Protein AF-A0A3R7AAC0-F1 (afdb_monomer_lite)

Organism: NCBI:txid157072

Foldseek 3Di:
DDPVVVLVVLVVVCVVVPQDDPDDDSVRSVVSVVVVVVVVVVVVVVVVVPVPDDDDDDDDDDDDDDDDDDDDDDDDDDDDDDDDDDDDDDDDDDDDDDDDDDDDDDDDDDDDDDDPDPPPPPDDDDDDDPDDPPPPPPPDPPQDPVNCQQPDPFWKFKAFLVQQTDDTHPVVCVVQVAPPPDSRDGPLLQADPVCSVVVVVQSVCQQVVVDQKDKDWGWTQRHPVRDIFIWIKMKGFDADPVRHGGIIMITIDGDD

Sequence (256 aa):
MRIGSQFDHLKAKLEAVGFISNKKDKHSILQATIEYIAALECEAATTRTASSAQSSSPTLELNETCEPAPHGKENSPHSQYGHVLRADPALDPMHVLQQAQPPTPQYQPAPPAHSSSIECLWSLAAPMAPSLPVPELVADSTASFRHVFLHTSVPSLIARLDGTLVHANYLFHEYFPTMVDDYNHTLYALCIASDVPKMQSLVTKVLTCDVHSAQTKMTWQAGRAGQVKLVFVSVALVRDHAGQPANIQCTVLPMA

Structure (mmCIF, N/CA/C/O backbone):
data_AF-A0A3R7AAC0-F1
#
_entry.id   AF-A0A3R7AAC0-F1
#
loop_
_atom_site.group_PDB
_atom_site.id
_atom_site.type_symbol
_atom_site.label_atom_id
_atom_site.label_alt_id
_atom_site.label_comp_id
_atom_site.label_asym_id
_atom_site.label_entity_id
_atom_site.label_seq_id
_atom_site.pdbx_PDB_ins_code
_atom_site.Cartn_x
_atom_site.Cartn_y
_atom_site.Cartn_z
_atom_site.occupancy
_atom_site.B_iso_or_equiv
_atom_site.auth_seq_id
_atom_site.auth_comp_id
_atom_site.auth_asym_id
_atom_site.auth_atom_id
_atom_site.pdbx_PDB_model_num
ATOM 1 N N . MET A 1 1 ? 35.140 6.131 -26.272 1.00 57.06 1 MET A N 1
ATOM 2 C CA . MET A 1 1 ? 34.620 4.871 -26.856 1.00 57.06 1 MET A CA 1
ATOM 3 C C . MET A 1 1 ? 34.162 5.136 -28.279 1.00 57.06 1 MET A C 1
ATOM 5 O O . MET A 1 1 ? 33.575 6.183 -28.511 1.00 57.06 1 MET A O 1
ATOM 9 N N . ARG A 1 2 ? 34.449 4.240 -29.232 1.00 83.25 2 ARG A N 1
ATOM 10 C CA . ARG A 1 2 ? 33.975 4.372 -30.621 1.00 83.25 2 ARG A CA 1
ATOM 11 C C . ARG A 1 2 ? 32.683 3.569 -30.786 1.00 83.25 2 ARG A C 1
ATOM 13 O O . ARG A 1 2 ? 32.564 2.493 -30.216 1.00 83.25 2 ARG A O 1
ATOM 20 N N . ILE A 1 3 ? 31.744 4.054 -31.595 1.00 83.56 3 ILE A N 1
ATOM 21 C CA . ILE A 1 3 ? 30.452 3.384 -31.829 1.00 83.56 3 ILE A CA 1
ATOM 22 C C . ILE A 1 3 ? 30.613 1.919 -32.278 1.00 83.56 3 ILE A C 1
ATOM 24 O O . ILE A 1 3 ? 29.856 1.055 -31.858 1.00 83.56 3 ILE A O 1
ATOM 28 N N . GLY A 1 4 ? 31.660 1.608 -33.053 1.00 84.62 4 GLY A N 1
ATOM 29 C CA . GLY A 1 4 ? 31.969 0.237 -33.477 1.00 84.62 4 GLY A CA 1
ATOM 30 C C . GLY A 1 4 ? 32.174 -0.735 -32.311 1.00 84.62 4 GLY A C 1
ATOM 31 O O . GLY A 1 4 ? 31.565 -1.796 -32.305 1.00 84.62 4 GLY A O 1
ATOM 32 N N . SER A 1 5 ? 32.914 -0.335 -31.271 1.00 87.31 5 SER A N 1
ATOM 33 C CA . SER A 1 5 ? 33.183 -1.215 -30.124 1.00 87.31 5 SER A CA 1
ATOM 34 C C . SER A 1 5 ? 31.945 -1.478 -29.259 1.00 87.31 5 SER A C 1
ATOM 36 O O . SER A 1 5 ? 31.923 -2.445 -28.504 1.00 87.31 5 SER A O 1
ATOM 38 N N . GLN A 1 6 ? 30.918 -0.620 -29.337 1.00 89.50 6 GLN A N 1
ATOM 39 C CA . GLN A 1 6 ? 29.636 -0.850 -28.660 1.00 89.50 6 GLN A CA 1
ATOM 40 C C . GLN A 1 6 ? 28.809 -1.925 -29.377 1.00 89.50 6 GLN A C 1
ATOM 42 O O . GLN A 1 6 ? 28.179 -2.743 -28.712 1.00 89.50 6 GLN A O 1
ATOM 47 N N . PHE A 1 7 ? 28.869 -1.978 -30.712 1.00 90.75 7 PHE A N 1
ATOM 48 C CA . PHE A 1 7 ? 28.254 -3.057 -31.488 1.00 90.75 7 PHE A CA 1
ATOM 49 C C . PHE A 1 7 ? 28.900 -4.410 -31.201 1.00 90.75 7 PHE A C 1
ATOM 51 O O . PHE A 1 7 ? 28.179 -5.390 -31.043 1.00 90.75 7 PHE A O 1
ATOM 58 N N . ASP A 1 8 ? 30.227 -4.456 -31.064 1.00 89.12 8 ASP A N 1
ATOM 59 C CA . ASP A 1 8 ? 30.932 -5.693 -30.713 1.00 89.12 8 ASP A CA 1
ATOM 60 C C . ASP A 1 8 ? 30.522 -6.201 -29.319 1.00 89.12 8 ASP A C 1
ATOM 62 O O . ASP A 1 8 ? 30.293 -7.394 -29.134 1.00 89.12 8 ASP A O 1
ATOM 66 N N . HIS A 1 9 ? 30.336 -5.293 -28.350 1.00 89.88 9 HIS A N 1
ATOM 67 C CA . HIS A 1 9 ? 29.830 -5.645 -27.017 1.00 89.88 9 HIS A CA 1
ATOM 68 C C . HIS A 1 9 ? 28.382 -6.146 -27.044 1.00 89.88 9 HIS A C 1
ATOM 70 O O . HIS A 1 9 ? 28.071 -7.147 -26.400 1.00 89.88 9 HIS A O 1
ATOM 76 N N . LEU A 1 10 ? 27.491 -5.461 -27.769 1.00 91.06 10 LEU A N 1
ATOM 77 C CA . LEU A 1 10 ? 26.095 -5.883 -27.926 1.00 91.06 10 LEU A CA 1
ATOM 78 C C . LEU A 1 10 ? 26.008 -7.258 -28.591 1.00 91.06 10 LEU A C 1
ATOM 80 O O . LEU A 1 10 ? 25.295 -8.136 -28.109 1.00 91.06 10 LEU A O 1
ATOM 84 N N . LYS A 1 11 ? 26.798 -7.465 -29.646 1.00 92.31 11 LYS A N 1
ATOM 85 C CA . LYS A 1 11 ? 26.907 -8.738 -30.352 1.00 92.31 11 LYS A CA 1
ATOM 86 C C . LYS A 1 11 ? 27.354 -9.864 -29.416 1.00 92.31 11 LYS A C 1
ATOM 88 O O . LYS A 1 11 ? 26.664 -10.873 -29.326 1.00 92.31 11 LYS A O 1
ATOM 93 N N . ALA A 1 12 ? 28.443 -9.667 -28.669 1.00 92.06 12 ALA A N 1
ATOM 94 C CA . ALA A 1 12 ? 28.958 -10.671 -27.736 1.00 92.06 12 ALA A CA 1
ATOM 95 C C . ALA A 1 12 ? 27.932 -11.054 -26.655 1.00 92.06 12 ALA A C 1
ATOM 97 O O . ALA A 1 12 ? 27.800 -12.228 -26.312 1.00 92.06 12 ALA A O 1
ATOM 98 N N . LYS A 1 13 ? 27.164 -10.080 -26.144 1.00 92.69 13 LYS A N 1
ATOM 99 C CA . LYS A 1 13 ? 26.097 -10.344 -25.167 1.00 92.69 13 LYS A CA 1
ATOM 100 C C . LYS A 1 13 ? 24.959 -11.175 -25.756 1.00 92.69 13 LYS A C 1
ATOM 102 O O . LYS A 1 13 ? 24.513 -12.108 -25.100 1.00 92.69 13 LYS A O 1
ATOM 107 N N . LEU A 1 14 ? 24.514 -10.861 -26.972 1.00 91.38 14 LEU A N 1
ATOM 108 C CA . LEU A 1 14 ? 23.445 -11.603 -27.648 1.00 91.38 14 LEU A CA 1
ATOM 109 C C . LEU A 1 14 ? 23.882 -13.015 -28.075 1.00 91.38 14 LEU A C 1
ATOM 111 O O . LEU A 1 14 ? 23.064 -13.931 -28.093 1.00 91.38 14 LEU A O 1
ATOM 115 N N . GLU A 1 15 ? 25.161 -13.215 -28.392 1.00 91.75 15 GLU A N 1
ATOM 116 C CA . GLU A 1 15 ? 25.726 -14.542 -28.671 1.00 91.75 15 GLU A CA 1
ATOM 117 C C . GLU A 1 15 ? 25.815 -15.412 -27.421 1.00 91.75 15 GLU A C 1
ATOM 119 O O . GLU A 1 15 ? 25.487 -16.595 -27.480 1.00 91.75 15 GLU A O 1
ATOM 124 N N . ALA A 1 16 ? 26.214 -14.832 -26.284 1.00 90.31 16 ALA A N 1
ATOM 125 C CA . ALA A 1 16 ? 26.329 -15.557 -25.019 1.00 90.31 16 ALA A CA 1
ATOM 126 C C . ALA A 1 16 ? 24.995 -16.169 -24.561 1.00 90.31 16 ALA A C 1
ATOM 128 O O . ALA A 1 16 ? 24.984 -17.216 -23.920 1.00 90.31 16 ALA A O 1
ATOM 129 N N . VAL A 1 17 ? 23.876 -15.535 -24.921 1.00 88.62 17 VAL A N 1
ATOM 130 C CA . VAL A 1 17 ? 22.514 -16.011 -24.632 1.00 88.62 17 VAL A CA 1
ATOM 131 C C . VAL A 1 17 ? 21.895 -16.801 -25.793 1.00 88.62 17 VAL A C 1
ATOM 133 O O . VAL A 1 17 ? 20.725 -17.162 -25.743 1.00 88.62 17 VAL A O 1
ATOM 136 N N . GLY A 1 18 ? 22.662 -17.065 -26.858 1.00 85.62 18 GLY A N 1
ATOM 137 C CA . GLY A 1 18 ? 22.222 -17.841 -28.020 1.00 85.62 18 GLY A CA 1
ATOM 138 C C . GLY A 1 18 ? 21.198 -17.141 -28.920 1.00 85.62 18 GLY A C 1
ATOM 139 O O . GLY A 1 18 ? 20.623 -17.781 -29.797 1.00 85.62 18 GLY A O 1
ATOM 140 N N . PHE A 1 19 ? 20.967 -15.839 -28.736 1.00 84.06 19 PHE A N 1
ATOM 141 C CA . PHE A 1 19 ? 19.932 -15.091 -29.456 1.00 84.06 19 PHE A CA 1
ATOM 142 C C . PHE A 1 19 ? 20.356 -14.720 -30.885 1.00 84.06 19 PHE A C 1
ATOM 144 O O . PHE A 1 19 ? 19.527 -14.557 -31.783 1.00 84.06 19 PHE A O 1
ATOM 151 N N . ILE A 1 20 ? 21.665 -14.596 -31.130 1.00 85.69 20 ILE A N 1
ATOM 152 C CA . ILE A 1 20 ? 22.229 -14.371 -32.466 1.00 85.69 20 ILE A CA 1
ATOM 153 C C . ILE A 1 20 ? 23.477 -15.222 -32.711 1.00 85.69 20 ILE A C 1
ATOM 155 O O . ILE A 1 20 ? 24.100 -15.719 -31.780 1.00 85.69 20 ILE A O 1
ATOM 159 N N . SER A 1 21 ? 23.871 -15.349 -33.981 1.00 76.69 21 SER A N 1
ATOM 160 C CA . SER A 1 21 ? 25.108 -16.013 -34.401 1.00 76.69 21 SER A CA 1
ATOM 161 C C . SER A 1 21 ? 26.200 -15.011 -34.799 1.00 76.69 21 SER A C 1
ATOM 163 O O . SER A 1 21 ? 25.924 -13.844 -35.091 1.00 76.69 21 SER A O 1
ATOM 165 N N . ASN A 1 22 ? 27.441 -15.505 -34.908 1.00 71.75 22 ASN A N 1
ATOM 166 C CA . ASN A 1 22 ? 28.675 -14.725 -35.098 1.00 71.75 22 ASN A CA 1
ATOM 167 C C . ASN A 1 22 ? 28.780 -13.887 -36.393 1.00 71.75 22 ASN A C 1
ATOM 169 O O . ASN A 1 22 ? 29.812 -13.276 -36.670 1.00 71.75 22 ASN A O 1
ATOM 173 N N . LYS A 1 23 ? 27.725 -13.796 -37.210 1.00 72.00 23 LYS A N 1
ATOM 174 C CA . LYS A 1 23 ? 27.753 -13.100 -38.511 1.00 72.00 23 LYS A CA 1
ATOM 175 C C . LYS A 1 23 ? 26.568 -12.160 -38.764 1.00 72.00 23 LYS A C 1
ATOM 177 O O . LYS A 1 23 ? 26.126 -12.048 -39.902 1.00 72.00 23 LYS A O 1
ATOM 182 N N . LYS A 1 24 ? 26.057 -11.464 -37.743 1.00 78.69 24 LYS A N 1
ATOM 183 C CA . LYS A 1 24 ? 25.039 -10.415 -37.945 1.00 78.69 24 LYS A CA 1
ATOM 184 C C . LYS A 1 24 ? 25.662 -9.030 -38.163 1.00 78.69 24 LYS A C 1
ATOM 186 O O . LYS A 1 24 ? 26.627 -8.661 -37.495 1.00 78.69 24 LYS A O 1
ATOM 191 N N . ASP A 1 25 ? 25.113 -8.278 -39.116 1.00 90.00 25 ASP A N 1
ATOM 192 C CA . ASP A 1 25 ? 25.451 -6.875 -39.369 1.00 90.00 25 ASP A CA 1
ATOM 193 C C . ASP A 1 25 ? 24.884 -5.948 -38.273 1.00 90.00 25 ASP A C 1
ATOM 195 O O . ASP A 1 25 ? 24.078 -6.360 -37.440 1.00 90.00 25 ASP A O 1
ATOM 199 N N . LYS A 1 26 ? 25.300 -4.675 -38.264 1.00 90.44 26 LYS A N 1
ATOM 200 C CA . LYS A 1 26 ? 24.925 -3.703 -37.220 1.00 90.44 26 LYS A CA 1
ATOM 201 C C . LYS A 1 26 ? 23.413 -3.508 -37.088 1.00 90.44 26 LYS A C 1
ATOM 203 O O . LYS A 1 26 ? 22.919 -3.419 -35.968 1.00 90.44 26 LYS A O 1
ATOM 208 N N . HIS A 1 27 ? 22.685 -3.447 -38.202 1.00 90.69 27 HIS A N 1
ATOM 209 C CA . HIS A 1 27 ? 21.234 -3.285 -38.160 1.00 90.69 27 HIS A CA 1
ATOM 210 C C . HIS A 1 27 ? 20.585 -4.531 -37.553 1.00 90.69 27 HIS A C 1
ATOM 212 O O . HIS A 1 27 ? 19.772 -4.432 -36.637 1.00 90.69 27 HIS A O 1
ATOM 218 N N . SER A 1 28 ? 21.035 -5.711 -37.977 1.00 88.69 28 SER A N 1
ATOM 219 C CA . SER A 1 28 ? 20.574 -6.986 -37.426 1.00 88.69 28 SER A CA 1
ATOM 220 C C . SER A 1 28 ? 20.910 -7.174 -35.939 1.00 88.69 28 SER A C 1
ATOM 222 O O . SER A 1 28 ? 20.139 -7.807 -35.221 1.00 88.69 28 SER A O 1
ATOM 224 N N . ILE A 1 29 ? 22.028 -6.622 -35.452 1.00 91.19 29 ILE A N 1
ATOM 225 C CA . ILE A 1 29 ? 22.376 -6.609 -34.019 1.00 91.19 29 ILE A CA 1
ATOM 226 C C . ILE A 1 29 ? 21.387 -5.740 -33.230 1.00 91.19 29 ILE A C 1
ATOM 228 O O . ILE A 1 29 ? 20.924 -6.166 -32.175 1.00 91.19 29 ILE A O 1
ATOM 232 N N . LEU A 1 30 ? 21.028 -4.551 -33.727 1.00 93.75 30 LEU A N 1
ATOM 233 C CA . LEU A 1 30 ? 20.051 -3.680 -33.056 1.00 93.75 30 LEU A CA 1
ATOM 234 C C . LEU A 1 30 ? 18.660 -4.302 -33.033 1.00 93.75 30 LEU A C 1
ATOM 236 O O . LEU A 1 30 ? 18.039 -4.346 -31.976 1.00 93.75 30 LEU A O 1
ATOM 240 N N . GLN A 1 31 ? 18.209 -4.832 -34.170 1.00 91.12 31 GLN A N 1
ATOM 241 C CA . GLN A 1 31 ? 16.914 -5.497 -34.269 1.00 91.12 31 GLN A CA 1
ATOM 242 C C . GLN A 1 31 ? 16.826 -6.677 -33.294 1.00 91.12 31 GLN A C 1
ATOM 244 O O . GLN A 1 31 ? 15.888 -6.766 -32.507 1.00 91.12 31 GLN A O 1
ATOM 249 N N . ALA A 1 32 ? 17.862 -7.518 -33.259 1.00 89.62 32 ALA A N 1
ATOM 250 C CA . ALA A 1 32 ? 17.932 -8.620 -32.310 1.00 89.62 32 ALA A CA 1
ATOM 251 C C . ALA A 1 32 ? 18.010 -8.146 -30.849 1.00 89.62 32 ALA A C 1
ATOM 253 O O . ALA A 1 32 ? 17.507 -8.820 -29.961 1.00 89.62 32 ALA A O 1
ATOM 254 N N . THR A 1 33 ? 18.610 -6.983 -30.580 1.00 93.25 33 THR A N 1
ATOM 255 C CA . THR A 1 33 ? 18.620 -6.403 -29.229 1.00 93.25 33 THR A CA 1
ATOM 256 C C . THR A 1 33 ? 17.208 -6.015 -28.792 1.00 93.25 33 THR A C 1
ATOM 258 O O . THR A 1 33 ? 16.820 -6.315 -27.667 1.00 93.25 33 THR A O 1
ATOM 261 N N . ILE A 1 34 ? 16.431 -5.382 -29.676 1.00 93.44 34 ILE A N 1
ATOM 262 C CA . ILE A 1 34 ? 15.042 -4.987 -29.396 1.00 93.44 34 ILE A CA 1
ATOM 263 C C . ILE A 1 34 ? 14.180 -6.230 -29.151 1.00 93.44 34 ILE A C 1
ATOM 265 O O . ILE A 1 34 ? 13.459 -6.292 -28.159 1.00 93.44 34 ILE A O 1
ATOM 269 N N . GLU A 1 35 ? 14.296 -7.239 -30.015 1.00 90.06 35 GLU A N 1
ATOM 270 C CA . GLU A 1 35 ? 13.562 -8.502 -29.878 1.00 90.06 35 GLU A CA 1
ATOM 271 C C . GLU A 1 35 ? 13.940 -9.252 -28.596 1.00 90.06 35 GLU A C 1
ATOM 273 O O . GLU A 1 35 ? 13.067 -9.789 -27.919 1.00 90.06 35 GLU A O 1
ATOM 278 N N . TYR A 1 36 ? 15.222 -9.249 -28.225 1.00 91.88 36 TYR A N 1
ATOM 279 C CA . TYR A 1 36 ? 15.685 -9.874 -26.989 1.00 91.88 36 TYR A CA 1
ATOM 280 C C . TYR A 1 36 ? 15.126 -9.173 -25.746 1.00 91.88 36 TYR A C 1
ATOM 282 O O . TYR A 1 36 ? 14.679 -9.842 -24.818 1.00 91.88 36 TYR A O 1
ATOM 290 N N . ILE A 1 37 ? 15.092 -7.835 -25.729 1.00 92.69 37 ILE A N 1
ATOM 291 C CA . ILE A 1 37 ? 14.479 -7.070 -24.632 1.00 92.69 37 ILE A CA 1
ATOM 292 C C . ILE A 1 37 ? 12.983 -7.389 -24.535 1.00 92.69 37 ILE A C 1
ATOM 294 O O . ILE A 1 37 ? 12.506 -7.705 -23.448 1.00 92.69 37 ILE A O 1
ATOM 298 N N . ALA A 1 38 ? 12.264 -7.400 -25.661 1.00 89.62 38 ALA A N 1
ATOM 299 C CA . ALA A 1 38 ? 10.845 -7.752 -25.682 1.00 89.62 38 ALA A CA 1
ATOM 300 C C . ALA A 1 38 ? 10.594 -9.186 -25.172 1.00 89.62 38 ALA A C 1
ATOM 302 O O . ALA A 1 38 ? 9.658 -9.421 -24.409 1.00 89.62 38 ALA A O 1
ATOM 303 N N . ALA A 1 39 ? 11.455 -10.143 -25.534 1.00 85.94 39 ALA A N 1
ATOM 304 C CA . ALA A 1 39 ? 11.375 -11.515 -25.038 1.00 85.94 39 ALA A CA 1
ATOM 305 C C . ALA A 1 39 ? 11.599 -11.595 -23.518 1.00 85.94 39 ALA A C 1
ATOM 307 O O . ALA A 1 39 ? 10.833 -12.266 -22.826 1.00 85.94 39 ALA A O 1
ATOM 308 N N . LEU A 1 40 ? 12.587 -10.865 -22.987 1.00 87.69 40 LEU A N 1
ATOM 309 C CA . LEU A 1 40 ? 12.835 -10.777 -21.545 1.00 87.69 40 LEU A CA 1
ATOM 310 C C . LEU A 1 40 ? 11.655 -10.151 -20.790 1.00 87.69 40 LEU A C 1
ATOM 312 O O . LEU A 1 40 ? 11.324 -10.590 -19.689 1.00 87.69 40 LEU A O 1
ATOM 316 N N . GLU A 1 41 ? 10.997 -9.147 -21.370 1.00 87.31 41 GLU A N 1
ATOM 317 C CA . GLU A 1 41 ? 9.804 -8.522 -20.790 1.00 87.31 41 GLU A CA 1
ATOM 318 C C . GLU A 1 41 ? 8.605 -9.484 -20.782 1.00 87.31 41 GLU A C 1
ATOM 320 O O . GLU A 1 41 ? 7.897 -9.581 -19.773 1.00 87.31 41 GLU A O 1
ATOM 325 N N . CYS A 1 42 ? 8.410 -10.254 -21.858 1.00 76.75 42 CYS A N 1
ATOM 326 C CA . CYS A 1 42 ? 7.384 -11.295 -21.936 1.00 76.75 42 CYS A CA 1
ATOM 327 C C . CYS A 1 42 ? 7.639 -12.453 -20.961 1.00 76.75 42 CYS A C 1
ATOM 329 O O . CYS A 1 42 ? 6.705 -12.911 -20.297 1.00 76.75 42 CYS A O 1
ATOM 331 N N . GLU A 1 43 ? 8.881 -12.919 -20.825 1.00 78.44 43 GLU A N 1
ATOM 332 C CA . GLU A 1 43 ? 9.242 -13.955 -19.853 1.00 78.44 43 GLU A CA 1
ATOM 333 C C . GLU A 1 43 ? 9.055 -13.439 -18.421 1.00 78.44 43 GLU A C 1
ATOM 335 O O . GLU A 1 43 ? 8.411 -14.091 -17.601 1.00 78.44 43 GLU A O 1
ATOM 340 N N . ALA A 1 44 ? 9.484 -12.207 -18.131 1.00 74.06 44 ALA A N 1
ATOM 341 C CA . ALA A 1 44 ? 9.264 -11.576 -16.832 1.00 74.06 44 ALA A CA 1
ATOM 342 C C . ALA A 1 44 ? 7.774 -11.379 -16.492 1.00 74.06 44 ALA A C 1
ATOM 344 O O . ALA A 1 44 ? 7.433 -11.294 -15.307 1.00 74.06 44 ALA A O 1
ATOM 345 N N . ALA A 1 45 ? 6.890 -11.294 -17.490 1.00 68.69 45 ALA A N 1
ATOM 346 C CA . ALA A 1 45 ? 5.440 -11.274 -17.306 1.00 68.69 45 ALA A CA 1
ATOM 347 C C . ALA A 1 45 ? 4.851 -12.688 -17.122 1.00 68.69 45 ALA A C 1
ATOM 349 O O . ALA A 1 45 ? 3.990 -12.882 -16.262 1.00 68.69 45 ALA A O 1
ATOM 350 N N . THR A 1 46 ? 5.358 -13.679 -17.859 1.00 62.81 46 THR A N 1
ATOM 351 C CA . THR A 1 46 ? 4.879 -15.076 -17.844 1.00 62.81 46 THR A CA 1
ATOM 352 C C . THR A 1 46 ? 5.290 -15.814 -16.565 1.00 62.81 46 THR A C 1
ATOM 354 O O . THR A 1 46 ? 4.480 -16.510 -15.950 1.00 62.81 46 THR A O 1
ATOM 357 N N . THR A 1 47 ? 6.505 -15.584 -16.064 1.00 52.38 47 THR A N 1
ATOM 358 C CA . THR A 1 47 ? 6.989 -16.163 -14.795 1.00 52.38 47 THR A CA 1
ATOM 359 C C . THR A 1 47 ? 6.247 -15.596 -13.575 1.00 52.38 47 THR A C 1
ATOM 361 O O . THR A 1 47 ? 6.274 -16.187 -12.499 1.00 52.38 47 THR A O 1
ATOM 364 N N . ARG A 1 48 ? 5.507 -14.484 -13.724 1.00 48.66 48 ARG A N 1
ATOM 365 C CA . ARG A 1 48 ? 4.589 -13.978 -12.682 1.00 48.66 48 ARG A CA 1
ATOM 366 C C . ARG A 1 48 ? 3.224 -14.668 -12.683 1.00 48.66 48 ARG A C 1
ATOM 368 O O . ARG A 1 48 ? 2.521 -14.564 -11.684 1.00 48.66 48 ARG A O 1
ATOM 375 N N . THR A 1 49 ? 2.841 -15.352 -13.762 1.00 46.53 49 THR A N 1
ATOM 376 C CA . THR A 1 49 ? 1.534 -16.025 -13.895 1.00 46.53 49 THR A CA 1
ATOM 377 C C . THR A 1 49 ? 1.619 -17.549 -13.742 1.00 46.53 49 THR A C 1
ATOM 379 O O . THR A 1 49 ? 0.638 -18.171 -13.346 1.00 46.53 49 THR A O 1
ATOM 382 N N . ALA A 1 50 ? 2.783 -18.163 -13.982 1.00 44.28 50 ALA A N 1
ATOM 383 C CA . ALA A 1 50 ? 2.938 -19.624 -13.979 1.00 44.28 50 ALA A CA 1
ATOM 384 C C . ALA A 1 50 ? 3.107 -20.281 -12.591 1.00 44.28 50 ALA A C 1
ATOM 386 O O . ALA A 1 50 ? 3.054 -21.504 -12.489 1.00 44.28 50 ALA A O 1
ATOM 387 N N . SER A 1 51 ? 3.233 -19.517 -11.502 1.00 39.31 51 SER A N 1
ATOM 388 C CA . SER A 1 51 ? 3.329 -20.083 -10.142 1.00 39.31 51 SER A CA 1
ATOM 389 C C . SER A 1 51 ? 1.977 -20.497 -9.531 1.00 39.31 51 SER A C 1
ATOM 391 O O . SER A 1 51 ? 1.922 -20.782 -8.339 1.00 39.31 51 SER A O 1
ATOM 393 N N . SER A 1 52 ? 0.887 -20.529 -10.314 1.00 41.88 52 SER A N 1
ATOM 394 C CA . SER A 1 52 ? -0.462 -20.889 -9.834 1.00 41.88 52 SER A CA 1
ATOM 395 C C . SER A 1 52 ? -1.198 -21.944 -10.680 1.00 41.88 52 SER A C 1
ATOM 397 O O . SER A 1 52 ? -2.406 -22.107 -10.521 1.00 41.88 52 SER A O 1
ATOM 399 N N . ALA A 1 53 ? -0.525 -22.693 -11.556 1.00 37.97 53 ALA A N 1
ATOM 400 C CA . ALA A 1 53 ? -1.183 -23.758 -12.318 1.00 37.97 53 ALA A CA 1
ATOM 401 C C . ALA A 1 53 ? -0.402 -25.072 -12.223 1.00 37.97 53 ALA A C 1
ATOM 403 O O . ALA A 1 53 ? 0.349 -25.445 -13.122 1.00 37.97 53 ALA A O 1
ATOM 404 N N . GLN A 1 54 ? -0.594 -25.784 -11.112 1.00 41.81 54 GLN A N 1
ATOM 405 C CA . GLN A 1 54 ? -0.342 -27.219 -11.068 1.00 41.81 54 GLN A CA 1
ATOM 406 C C . GLN A 1 54 ? -1.575 -27.978 -11.579 1.00 41.81 54 GLN A C 1
ATOM 408 O O . GLN A 1 54 ? -2.691 -27.765 -11.118 1.00 41.81 54 GLN A O 1
ATOM 413 N N . SER A 1 55 ? -1.291 -28.902 -12.499 1.00 38.59 55 SER A N 1
ATOM 414 C CA . SER A 1 55 ? -2.026 -30.123 -12.853 1.00 38.59 55 SER A CA 1
ATOM 415 C C . SER A 1 55 ? -3.452 -30.016 -13.407 1.00 38.59 55 SER A C 1
ATOM 417 O O . SER A 1 55 ? -4.419 -29.875 -12.665 1.00 38.59 55 SER A O 1
ATOM 419 N N . SER A 1 56 ? -3.605 -30.313 -14.700 1.00 36.56 56 SER A N 1
ATOM 420 C CA . SER A 1 56 ? -4.509 -31.388 -15.154 1.00 36.56 56 SER A CA 1
ATOM 421 C C . SER A 1 56 ? -4.226 -31.763 -16.613 1.00 36.56 56 SER A C 1
ATOM 423 O O . SER A 1 56 ? -4.086 -30.914 -17.487 1.00 36.56 56 SER A O 1
ATOM 425 N N . SER A 1 57 ? -4.086 -33.066 -16.834 1.00 35.41 57 SER A N 1
ATOM 426 C CA . SER A 1 57 ? -3.876 -33.748 -18.112 1.00 35.41 57 SER A CA 1
ATOM 427 C C . SER A 1 57 ? -5.048 -33.552 -19.089 1.00 35.41 57 SER A C 1
ATOM 429 O O . SER A 1 57 ? -6.180 -33.400 -18.627 1.00 35.41 57 SER A O 1
ATOM 431 N N . PRO A 1 58 ? -4.843 -33.638 -20.419 1.00 41.44 58 PRO A N 1
ATOM 432 C CA . PRO A 1 58 ? -5.944 -33.585 -21.370 1.00 41.44 58 PRO A CA 1
ATOM 433 C C . PRO A 1 58 ? -6.526 -34.990 -21.576 1.00 41.44 58 PRO A C 1
ATOM 435 O O . PRO A 1 58 ? -5.862 -35.874 -22.118 1.00 41.44 58 PRO A O 1
ATOM 438 N N . THR A 1 59 ? -7.778 -35.190 -21.164 1.00 37.22 59 THR A N 1
ATOM 439 C CA . THR A 1 59 ? -8.604 -36.308 -21.634 1.00 37.22 59 THR A CA 1
ATOM 440 C C . THR A 1 59 ? -9.443 -35.809 -22.804 1.00 37.22 59 THR A C 1
ATOM 442 O O . THR A 1 59 ? -10.154 -34.814 -22.694 1.00 37.22 59 THR A O 1
ATOM 445 N N . LEU A 1 60 ? -9.297 -36.497 -23.934 1.00 47.91 60 LEU A N 1
ATOM 446 C CA . LEU A 1 60 ? -10.100 -36.367 -25.145 1.00 47.91 60 LEU A CA 1
ATOM 447 C C . LEU A 1 60 ? -11.583 -36.573 -24.822 1.00 47.91 60 LEU A C 1
ATOM 449 O O . LEU A 1 60 ? -11.944 -37.670 -24.408 1.00 47.91 60 LEU A O 1
ATOM 453 N N . GLU A 1 61 ? -12.437 -35.590 -25.103 1.00 34.31 61 GLU A N 1
ATOM 454 C CA . GLU A 1 61 ? -13.851 -35.860 -25.361 1.00 34.31 61 GLU A CA 1
ATOM 455 C C . GLU A 1 61 ? -14.358 -35.111 -26.588 1.00 34.31 61 GLU A C 1
ATOM 457 O O . GLU A 1 61 ? -13.903 -34.026 -26.956 1.00 34.31 61 GLU A O 1
ATOM 462 N N . LEU A 1 62 ? -15.234 -35.840 -27.265 1.00 35.44 62 LEU A N 1
ATOM 463 C CA . LEU A 1 62 ? -15.661 -35.692 -28.634 1.00 35.44 62 LEU A CA 1
ATOM 464 C C . LEU A 1 62 ? -16.542 -34.462 -28.840 1.00 35.44 62 LEU A C 1
ATOM 466 O O . LEU A 1 62 ? -17.415 -34.114 -28.054 1.00 35.44 62 LEU A O 1
ATOM 470 N N . ASN A 1 63 ? -16.309 -33.891 -30.006 1.00 35.25 63 ASN A N 1
ATOM 471 C CA . ASN A 1 63 ? -17.095 -32.914 -30.721 1.00 35.25 63 ASN A CA 1
ATOM 472 C C . ASN A 1 63 ? -18.458 -33.511 -31.126 1.00 35.25 63 ASN A C 1
ATOM 474 O O . ASN A 1 63 ? -18.469 -34.474 -31.888 1.00 35.25 63 ASN A O 1
ATOM 478 N N . GLU A 1 64 ? -19.580 -32.914 -30.715 1.00 31.86 64 GLU A N 1
ATOM 479 C CA . GLU A 1 64 ? -20.843 -33.030 -31.455 1.00 31.86 64 GLU A CA 1
ATOM 480 C C . GLU A 1 64 ? -21.614 -31.704 -31.480 1.00 31.86 64 GLU A C 1
ATOM 482 O O . GLU A 1 64 ? -21.709 -30.948 -30.516 1.00 31.86 64 GLU A O 1
ATOM 487 N N . THR A 1 65 ? -22.084 -31.427 -32.686 1.00 35.06 65 THR A N 1
ATOM 488 C CA . THR A 1 65 ? -22.666 -30.208 -33.238 1.00 35.06 65 THR A CA 1
ATOM 489 C C . THR A 1 65 ? -24.187 -30.226 -33.083 1.00 35.06 65 THR A C 1
ATOM 491 O O . THR A 1 65 ? -24.778 -31.278 -33.294 1.00 35.06 65 THR A O 1
ATOM 494 N N . CYS A 1 66 ? -24.836 -29.081 -32.823 1.00 31.05 66 CYS A N 1
ATOM 495 C CA . CYS A 1 66 ? -25.969 -28.620 -33.644 1.00 31.05 66 CYS A CA 1
ATOM 496 C C . CYS A 1 66 ? -26.479 -27.220 -33.277 1.00 31.05 66 CYS A C 1
ATOM 498 O O . CYS A 1 66 ? -26.385 -26.753 -32.147 1.00 31.05 66 CYS A O 1
ATOM 500 N N . GLU A 1 67 ? -26.985 -26.580 -34.323 1.00 36.91 67 GLU A N 1
ATOM 501 C CA . GLU A 1 67 ? -27.325 -25.172 -34.528 1.00 36.91 67 GLU A CA 1
ATOM 502 C C . GLU A 1 67 ? -28.843 -24.913 -34.216 1.00 36.91 67 GLU A C 1
ATOM 504 O O . GLU A 1 67 ? -29.412 -25.696 -33.456 1.00 36.91 67 GLU A O 1
ATOM 509 N N . PRO A 1 68 ? -29.543 -23.836 -34.658 1.00 54.06 68 PRO A N 1
ATOM 510 C CA . PRO A 1 68 ? -30.149 -22.871 -33.730 1.00 54.06 68 PRO A CA 1
ATOM 511 C C . PRO A 1 68 ? -31.680 -22.613 -33.876 1.00 54.06 68 PRO A C 1
ATOM 513 O O . PRO A 1 68 ? -32.341 -23.096 -34.791 1.00 54.06 68 PRO A O 1
ATOM 516 N N . ALA A 1 69 ? -32.165 -21.687 -33.022 1.00 38.16 69 ALA A N 1
ATOM 517 C CA . ALA A 1 69 ? -33.306 -20.752 -33.192 1.00 38.16 69 ALA A CA 1
ATOM 518 C C . ALA A 1 69 ? -34.751 -21.249 -32.863 1.00 38.16 69 ALA A C 1
ATOM 520 O O . ALA A 1 69 ? -34.947 -22.412 -32.531 1.00 38.16 69 ALA A O 1
ATOM 521 N N . PRO A 1 70 ? -35.798 -20.388 -32.946 1.00 61.38 70 PRO A N 1
ATOM 522 C CA . PRO A 1 70 ? -36.149 -19.269 -32.044 1.00 61.38 70 PRO A CA 1
ATOM 523 C C . PRO A 1 70 ? -37.649 -19.297 -31.611 1.00 61.38 70 PRO A C 1
ATOM 525 O O . PRO A 1 70 ? -38.381 -20.175 -32.041 1.00 61.38 70 PRO A O 1
ATOM 528 N N . HIS A 1 71 ? -38.101 -18.324 -30.796 1.00 39.00 71 HIS A N 1
ATOM 529 C CA . HIS A 1 71 ? -39.489 -17.846 -30.504 1.00 39.00 71 HIS A CA 1
ATOM 530 C C . HIS A 1 71 ? -39.590 -17.513 -28.997 1.00 39.00 71 HIS A C 1
ATOM 532 O O . HIS A 1 71 ? -39.069 -18.256 -28.181 1.00 39.00 71 HIS A O 1
ATOM 538 N N . GLY A 1 72 ? -40.218 -16.453 -28.488 1.00 32.09 72 GLY A N 1
ATOM 539 C CA . GLY A 1 72 ? -41.115 -15.434 -29.021 1.00 32.09 72 GLY A CA 1
ATOM 540 C C . GLY A 1 72 ? -42.044 -14.967 -27.879 1.00 32.09 72 GLY A C 1
ATOM 541 O O . GLY A 1 72 ? -42.418 -15.786 -27.047 1.00 32.09 72 GLY A O 1
ATOM 542 N N . LYS A 1 73 ? -42.453 -13.688 -27.922 1.00 37.47 73 LYS A N 1
ATOM 543 C CA . LYS A 1 73 ? -43.600 -13.040 -27.230 1.00 37.47 73 LYS A CA 1
ATOM 544 C C . LYS A 1 73 ? -43.429 -12.677 -25.740 1.00 37.47 73 LYS A C 1
ATOM 546 O O . LYS A 1 73 ? -43.134 -13.524 -24.915 1.00 37.47 73 LYS A O 1
ATOM 551 N N . GLU A 1 74 ? -43.414 -11.391 -25.371 1.00 36.81 74 GLU A N 1
ATOM 552 C CA . GLU A 1 74 ? -44.516 -10.394 -25.338 1.00 36.81 74 GLU A CA 1
ATOM 553 C C . GLU A 1 74 ? -45.408 -10.571 -24.094 1.00 36.81 74 GLU A C 1
ATOM 555 O O . GLU A 1 74 ? -46.069 -11.596 -23.960 1.00 36.81 74 GLU A O 1
ATOM 560 N N . ASN A 1 75 ? -45.368 -9.591 -23.173 1.00 32.69 75 ASN A N 1
ATOM 561 C CA . ASN A 1 75 ? -46.533 -8.964 -22.520 1.00 32.69 75 ASN A CA 1
ATOM 562 C C . ASN A 1 75 ? -46.113 -8.030 -21.362 1.00 32.69 75 ASN A C 1
ATOM 564 O O . ASN A 1 75 ? -45.667 -8.464 -20.304 1.00 32.69 75 ASN A O 1
ATOM 568 N N . SER A 1 76 ? -46.325 -6.729 -21.568 1.00 38.28 76 SER A N 1
ATOM 569 C CA . SER A 1 76 ? -46.724 -5.764 -20.526 1.00 38.28 76 SER A CA 1
ATOM 570 C C . SER A 1 76 ? -48.269 -5.774 -20.477 1.00 38.28 76 SER A C 1
ATOM 572 O O . SER A 1 76 ? -48.849 -6.141 -21.504 1.00 38.28 76 SER A O 1
ATOM 574 N N . PRO A 1 77 ? -48.977 -5.380 -19.388 1.00 48.59 77 PRO A N 1
ATOM 575 C CA . PRO A 1 77 ? -49.088 -3.950 -19.050 1.00 48.59 77 PRO A CA 1
ATOM 576 C C . PRO A 1 77 ? -49.410 -3.586 -17.568 1.00 48.59 77 PRO A C 1
ATOM 578 O O . PRO A 1 77 ? -49.795 -4.421 -16.761 1.00 48.59 77 PRO A O 1
ATOM 581 N N . HIS A 1 78 ? -49.276 -2.281 -17.275 1.00 34.94 78 HIS A N 1
ATOM 582 C CA . HIS A 1 78 ? -50.108 -1.396 -16.417 1.00 34.94 78 HIS A CA 1
ATOM 583 C C . HIS A 1 78 ? -50.628 -1.829 -15.025 1.00 34.94 78 HIS A C 1
ATOM 585 O O . HIS A 1 78 ? -51.382 -2.786 -14.915 1.00 34.94 78 HIS A O 1
ATOM 591 N N . SER A 1 79 ? -50.418 -0.963 -14.012 1.00 34.62 79 SER A N 1
ATOM 592 C CA . SER A 1 79 ? -51.444 -0.123 -13.316 1.00 34.62 79 SER A CA 1
ATOM 593 C C . SER A 1 79 ? -50.842 0.440 -12.002 1.00 34.62 79 SER A C 1
ATOM 595 O O . SER A 1 79 ? -50.394 -0.340 -11.173 1.00 34.62 79 SER A O 1
ATOM 597 N N . GLN A 1 80 ? -50.507 1.734 -11.884 1.00 41.19 80 GLN A N 1
ATOM 598 C CA . GLN A 1 80 ? -51.301 2.918 -11.462 1.00 41.19 80 GLN A CA 1
ATOM 599 C C . GLN A 1 80 ? -51.504 3.140 -9.942 1.00 41.19 80 GLN A C 1
ATOM 601 O O . GLN A 1 80 ? -51.658 2.201 -9.173 1.00 41.19 80 GLN A O 1
ATOM 606 N N . TYR A 1 81 ? -51.604 4.444 -9.613 1.00 39.34 81 TYR A N 1
ATOM 607 C CA . TYR A 1 81 ? -51.917 5.147 -8.350 1.00 39.34 81 TYR A CA 1
ATOM 608 C C . TYR A 1 81 ? -50.724 5.363 -7.392 1.00 39.34 81 TYR A C 1
ATOM 610 O O . TYR A 1 81 ? -50.134 4.415 -6.907 1.00 39.34 81 TYR A O 1
ATOM 618 N N . GLY A 1 82 ? -50.256 6.572 -7.055 1.00 34.81 82 GLY A N 1
ATOM 619 C CA . GLY A 1 82 ? -50.799 7.927 -7.182 1.00 34.81 82 GLY A CA 1
ATOM 620 C C . GLY A 1 82 ? -51.278 8.449 -5.824 1.00 34.81 82 GLY A C 1
ATOM 621 O O . GLY A 1 82 ? -52.407 8.162 -5.457 1.00 34.81 82 GLY A O 1
ATOM 622 N N . HIS A 1 83 ? -50.468 9.244 -5.109 1.00 36.50 83 HIS A N 1
ATOM 623 C CA . HIS A 1 83 ? -50.990 10.326 -4.262 1.00 36.50 83 HIS A CA 1
ATOM 624 C C . HIS A 1 83 ? -49.913 11.373 -3.928 1.00 36.50 83 HIS A C 1
ATOM 626 O O . HIS A 1 83 ? -48.852 11.081 -3.385 1.00 36.50 83 HIS A O 1
ATOM 632 N N . VAL A 1 84 ? -50.243 12.609 -4.283 1.00 43.00 84 VAL A N 1
ATOM 633 C CA . VAL A 1 84 ? -49.569 13.877 -3.990 1.00 43.00 84 VAL A CA 1
ATOM 634 C C . VAL A 1 84 ? -49.902 14.288 -2.555 1.00 43.00 84 VAL A C 1
ATOM 636 O O . VAL A 1 84 ? -51.037 14.087 -2.151 1.00 43.00 84 VAL A O 1
ATOM 639 N N . LEU A 1 85 ? -48.994 14.922 -1.812 1.00 42.75 85 LEU A N 1
ATOM 640 C CA . LEU A 1 85 ? -49.323 16.084 -0.972 1.00 42.75 85 LEU A CA 1
ATOM 641 C C . LEU A 1 85 ? -48.038 16.828 -0.581 1.00 42.75 85 LEU A C 1
ATOM 643 O O . LEU A 1 85 ? -47.036 16.257 -0.168 1.00 42.75 85 LEU A O 1
ATOM 647 N N . ARG A 1 86 ? -48.117 18.133 -0.804 1.00 40.25 86 ARG A N 1
ATOM 648 C CA . ARG A 1 86 ? -47.122 19.196 -0.690 1.00 40.25 86 ARG A CA 1
ATOM 649 C C . ARG A 1 86 ? -47.442 19.987 0.576 1.00 40.25 86 ARG A C 1
ATOM 651 O O . ARG A 1 86 ? -48.618 20.281 0.760 1.00 40.25 86 ARG A O 1
ATOM 658 N N . ALA A 1 87 ? -46.436 20.405 1.345 1.00 34.28 87 ALA A N 1
ATOM 659 C CA . ALA A 1 87 ? -46.432 21.678 2.083 1.00 34.28 87 ALA A CA 1
ATOM 660 C C . ALA A 1 87 ? -45.076 21.916 2.782 1.00 34.28 87 ALA A C 1
ATOM 662 O O . ALA A 1 87 ? -44.751 21.248 3.756 1.00 34.28 87 ALA A O 1
ATOM 663 N N . ASP A 1 88 ? -44.326 22.896 2.276 1.00 39.25 88 ASP A N 1
ATOM 664 C CA . ASP A 1 88 ? -43.512 23.841 3.066 1.00 39.25 88 ASP A CA 1
ATOM 665 C C . ASP A 1 88 ? -44.469 24.985 3.492 1.00 39.25 88 ASP A C 1
ATOM 667 O O . ASP A 1 88 ? -45.467 25.181 2.775 1.00 39.25 88 ASP A O 1
ATOM 671 N N . PRO A 1 89 ? -44.244 25.744 4.590 1.00 52.50 89 PRO A N 1
ATOM 672 C CA . PRO A 1 89 ? -43.224 26.807 4.582 1.00 52.50 89 PRO A CA 1
ATOM 673 C C . PRO A 1 89 ? -42.507 27.116 5.929 1.00 52.50 89 PRO A C 1
ATOM 675 O O . PRO A 1 89 ? -43.101 27.071 7.002 1.00 52.50 89 PRO A O 1
ATOM 678 N N . ALA A 1 90 ? -41.237 27.521 5.811 1.00 37.81 90 ALA A N 1
ATOM 679 C CA . ALA A 1 90 ? -40.527 28.679 6.406 1.00 37.81 90 ALA A CA 1
ATOM 680 C C . ALA A 1 90 ? -40.954 29.305 7.764 1.00 37.81 90 ALA A C 1
ATOM 682 O O . ALA A 1 90 ? -42.100 29.715 7.927 1.00 37.81 90 ALA A O 1
ATOM 683 N N . LEU A 1 91 ? -39.962 29.586 8.638 1.00 38.16 91 LEU A N 1
ATOM 684 C CA . LEU A 1 91 ? -39.550 30.935 9.117 1.00 38.16 91 LEU A CA 1
ATOM 685 C C . LEU A 1 91 ? -38.508 30.863 10.267 1.00 38.16 91 LEU A C 1
ATOM 687 O O . LEU A 1 91 ? -38.698 30.157 11.252 1.00 38.16 91 LEU A O 1
ATOM 691 N N . ASP A 1 92 ? -37.428 31.637 10.119 1.00 40.72 92 ASP A N 1
ATOM 692 C CA . ASP A 1 92 ? -36.403 32.017 11.119 1.00 40.72 92 ASP A CA 1
ATOM 693 C C . ASP A 1 92 ? -37.000 32.995 12.169 1.00 40.72 92 ASP A C 1
ATOM 695 O O . ASP A 1 92 ? -37.988 33.667 11.839 1.00 40.72 92 ASP A O 1
ATOM 699 N N . PRO A 1 93 ? -36.447 33.143 13.399 1.00 47.06 93 PRO A N 1
ATOM 700 C CA . PRO A 1 93 ? -35.528 34.274 13.625 1.00 47.06 93 PRO A CA 1
ATOM 701 C C . PRO A 1 93 ? -34.449 34.113 14.737 1.00 47.06 93 PRO A C 1
ATOM 703 O O . PRO A 1 93 ? -34.725 33.735 15.873 1.00 47.06 93 PRO A O 1
ATOM 706 N N . MET A 1 94 ? -33.227 34.556 14.423 1.00 38.28 94 MET A N 1
ATOM 707 C CA . MET A 1 94 ? -32.336 35.481 15.172 1.00 38.28 94 MET A CA 1
ATOM 708 C C . MET A 1 94 ? -32.507 35.701 16.703 1.00 38.28 94 MET A C 1
ATOM 710 O O . MET A 1 94 ? -33.441 36.360 17.147 1.00 38.28 94 MET A O 1
ATOM 714 N N . HIS A 1 95 ? -31.445 35.382 17.462 1.00 39.91 95 HIS A N 1
ATOM 715 C CA . HIS A 1 95 ? -30.961 36.042 18.702 1.00 39.91 95 HIS A CA 1
ATOM 716 C C . HIS A 1 95 ? -29.415 35.899 18.679 1.00 39.91 95 HIS A C 1
ATOM 718 O O . HIS A 1 95 ? -28.927 34.777 18.635 1.00 39.91 95 HIS A O 1
ATOM 724 N N . VAL A 1 96 ? -28.548 36.894 18.440 1.00 34.91 96 VAL A N 1
ATOM 725 C CA . VAL A 1 96 ? -28.212 38.169 19.114 1.00 34.91 96 VAL A CA 1
ATOM 726 C C . VAL A 1 96 ? -27.650 38.023 20.545 1.00 34.91 96 VAL A C 1
ATOM 728 O O . VAL A 1 96 ? -28.399 37.763 21.476 1.00 34.91 96 VAL A O 1
ATOM 731 N N . LEU A 1 97 ? -26.339 38.327 20.652 1.00 32.53 97 LEU A N 1
ATOM 732 C CA . LEU A 1 97 ? -25.521 38.765 21.809 1.00 32.53 97 LEU A CA 1
ATOM 733 C C . LEU A 1 97 ? -25.344 37.814 23.013 1.00 32.53 97 LEU A C 1
ATOM 735 O O . LEU A 1 97 ? -26.296 37.525 23.718 1.00 32.53 97 LEU A O 1
ATOM 739 N N . GLN A 1 98 ? -24.088 37.460 23.339 1.00 36.62 98 GLN A N 1
ATOM 740 C CA . GLN A 1 98 ? -23.365 38.043 24.490 1.00 36.62 98 GLN A CA 1
ATOM 741 C C . GLN A 1 98 ? -21.907 37.522 24.562 1.00 36.62 98 GLN A C 1
ATOM 743 O O . GLN A 1 98 ? -21.653 36.335 24.749 1.00 36.62 98 GLN A O 1
ATOM 748 N N . GLN A 1 99 ? -20.941 38.438 24.451 1.00 41.31 99 GLN A N 1
ATOM 749 C CA . GLN A 1 99 ? -19.574 38.268 24.956 1.00 41.31 99 GLN A CA 1
ATOM 750 C C . GLN A 1 99 ? -19.588 38.107 26.482 1.00 41.31 99 GLN A C 1
ATOM 752 O O . GLN A 1 99 ? -20.194 38.930 27.165 1.00 41.31 99 GLN A O 1
ATOM 757 N N . ALA A 1 100 ? -18.823 37.147 27.007 1.00 36.47 100 ALA A N 1
ATOM 758 C CA . ALA A 1 100 ? -18.219 37.232 28.339 1.00 36.47 100 ALA A CA 1
ATOM 759 C C . ALA A 1 100 ? -17.019 36.265 28.456 1.00 36.47 100 ALA A C 1
ATOM 761 O O . ALA A 1 100 ? -17.190 35.067 28.654 1.00 36.47 100 ALA A O 1
ATOM 762 N N . GLN A 1 101 ? -15.794 36.795 28.343 1.00 40.47 101 GLN A N 1
ATOM 763 C CA . GLN A 1 101 ? -14.630 36.285 29.093 1.00 40.47 101 GLN A CA 1
ATOM 764 C C . GLN A 1 101 ? -14.774 36.769 30.545 1.00 40.47 101 GLN A C 1
ATOM 766 O O . GLN A 1 101 ? -15.261 37.892 30.721 1.00 40.47 101 GLN A O 1
ATOM 771 N N . PRO A 1 102 ? -14.397 35.990 31.584 1.00 43.03 102 PRO A N 1
ATOM 772 C CA . PRO A 1 102 ? -13.030 36.053 32.166 1.00 43.03 102 PRO A CA 1
ATOM 773 C C . PRO A 1 102 ? -12.643 34.776 32.984 1.00 43.03 102 PRO A C 1
ATOM 775 O O . PRO A 1 102 ? -13.389 33.801 32.955 1.00 43.03 102 PRO A O 1
ATOM 778 N N . PRO A 1 103 ? -11.577 34.749 33.818 1.00 45.44 103 PRO A N 1
ATOM 779 C CA . PRO A 1 103 ? -10.258 35.376 33.736 1.00 45.44 103 PRO A CA 1
ATOM 780 C C . PRO A 1 103 ? -9.118 34.334 33.619 1.00 45.44 103 PRO A C 1
ATOM 782 O O . PRO A 1 103 ? -9.218 33.186 34.044 1.00 45.44 103 PRO A O 1
ATOM 785 N N . THR A 1 104 ? -7.979 34.784 33.101 1.00 38.53 104 THR A N 1
ATOM 786 C CA . THR A 1 104 ? -6.661 34.138 33.191 1.00 38.53 104 THR A CA 1
ATOM 787 C C . THR A 1 104 ? -6.178 33.990 34.640 1.00 38.53 104 THR A C 1
ATOM 789 O O . THR A 1 104 ? -6.029 35.012 35.315 1.00 38.53 104 THR A O 1
ATOM 792 N N . PRO A 1 105 ? -5.803 32.785 35.105 1.00 41.75 105 PRO A N 1
ATOM 793 C CA . PRO A 1 105 ? -4.876 32.645 36.218 1.00 41.75 105 PRO A CA 1
ATOM 794 C C . PRO A 1 105 ? -3.426 32.740 35.714 1.00 41.75 105 PRO A C 1
ATOM 796 O O . PRO A 1 105 ? -2.964 31.920 34.921 1.00 41.75 105 PRO A O 1
ATOM 799 N N . GLN A 1 106 ? -2.705 33.757 36.195 1.00 39.56 106 GLN A N 1
ATOM 800 C CA . GLN A 1 106 ? -1.244 33.782 36.187 1.00 39.56 106 GLN A CA 1
ATOM 801 C C . GLN A 1 106 ? -0.728 32.602 37.016 1.00 39.56 106 GLN A C 1
ATOM 803 O O . GLN A 1 106 ? -0.962 32.555 38.221 1.00 39.56 106 GLN A O 1
ATOM 808 N N . TYR A 1 107 ? 0.022 31.693 36.395 1.00 37.72 107 TYR A N 1
ATOM 809 C CA . TYR A 1 107 ? 0.938 30.815 37.116 1.00 37.72 107 TYR A CA 1
ATOM 810 C C . TYR A 1 107 ? 2.340 30.942 36.528 1.00 37.72 107 TYR A C 1
ATOM 812 O O . TYR A 1 107 ? 2.586 30.733 35.342 1.00 37.72 107 TYR A O 1
ATOM 820 N N . GLN A 1 108 ? 3.231 31.369 37.413 1.00 36.84 108 GLN A N 1
ATOM 821 C CA . GLN A 1 108 ? 4.662 31.557 37.244 1.00 36.84 108 GLN A CA 1
ATOM 822 C C . GLN A 1 108 ? 5.361 30.178 37.203 1.00 36.84 108 GLN A C 1
ATOM 824 O O . GLN A 1 108 ? 4.852 29.225 37.801 1.00 36.84 108 GLN A O 1
ATOM 829 N N . PRO A 1 109 ? 6.487 30.029 36.483 1.00 37.22 109 PRO A N 1
ATOM 830 C CA . PRO A 1 109 ? 6.979 28.725 36.048 1.00 37.22 109 PRO A CA 1
ATOM 831 C C . PRO A 1 109 ? 7.745 27.984 37.152 1.00 37.22 109 PRO A C 1
ATOM 833 O O . PRO A 1 109 ? 8.676 28.524 37.748 1.00 37.22 109 PRO A O 1
ATOM 836 N N . ALA A 1 110 ? 7.383 26.719 37.373 1.00 40.62 110 ALA A N 1
ATOM 837 C CA . ALA A 1 110 ? 8.166 25.736 38.121 1.00 40.62 110 ALA A CA 1
ATOM 838 C C . ALA A 1 110 ? 8.783 24.715 37.135 1.00 40.62 110 ALA A C 1
ATOM 840 O O . ALA A 1 110 ? 8.181 24.444 36.093 1.00 40.62 110 ALA A O 1
ATOM 841 N N . PRO A 1 111 ? 9.988 24.184 37.414 1.00 44.94 111 PRO A N 1
ATOM 842 C CA . PRO A 1 111 ? 10.799 23.443 36.445 1.00 44.94 111 PRO A CA 1
ATOM 843 C C . PRO A 1 111 ? 10.179 22.077 36.092 1.00 44.94 111 PRO A C 1
ATOM 845 O O . PRO A 1 111 ? 9.579 21.439 36.959 1.00 44.94 111 PRO A O 1
ATOM 848 N N . PRO A 1 112 ? 10.310 21.602 34.838 1.00 44.44 112 PRO A N 1
ATOM 849 C CA . PRO A 1 112 ? 9.598 20.416 34.382 1.00 44.44 112 PRO A CA 1
ATOM 850 C C . PRO A 1 112 ? 10.197 19.131 34.965 1.00 44.44 112 PRO A C 1
ATOM 852 O O . PRO A 1 112 ? 11.359 18.798 34.732 1.00 44.44 112 PRO A O 1
ATOM 855 N N . ALA A 1 113 ? 9.355 18.380 35.675 1.00 39.50 113 ALA A N 1
ATOM 856 C CA . ALA A 1 113 ? 9.545 16.955 35.889 1.00 39.50 113 ALA A CA 1
ATOM 857 C C . ALA A 1 113 ? 9.502 16.237 34.532 1.00 39.50 113 ALA A C 1
ATOM 859 O O . ALA A 1 113 ? 8.658 16.521 33.682 1.00 39.50 113 ALA A O 1
ATOM 860 N N . HIS A 1 114 ? 10.455 15.331 34.342 1.00 40.69 114 HIS A N 1
ATOM 861 C CA . HIS A 1 114 ? 10.720 14.580 33.125 1.00 40.69 114 HIS A CA 1
ATOM 862 C C . HIS A 1 114 ? 9.461 13.905 32.556 1.00 40.69 114 HIS A C 1
ATOM 864 O O . HIS A 1 114 ? 9.022 12.861 33.031 1.00 40.69 114 HIS A O 1
ATOM 870 N N . SER A 1 115 ? 8.909 14.507 31.502 1.00 34.66 115 SER A N 1
ATOM 871 C CA . SER A 1 115 ? 8.021 13.839 30.557 1.00 34.66 115 SER A CA 1
ATOM 872 C C . SER A 1 115 ? 8.903 13.055 29.589 1.00 34.66 115 SER A C 1
ATOM 874 O O . SER A 1 115 ? 9.656 13.639 28.808 1.00 34.66 115 SER A O 1
ATOM 876 N N . SER A 1 116 ? 8.880 11.730 29.700 1.00 39.94 116 SER A N 1
ATOM 877 C CA . SER A 1 116 ? 9.614 10.807 28.834 1.00 39.94 116 SER A CA 1
ATOM 878 C C . SER A 1 116 ? 9.026 10.854 27.423 1.00 39.94 116 SER A C 1
ATOM 880 O O . SER A 1 116 ? 8.104 10.115 27.085 1.00 39.94 116 SER A O 1
ATOM 882 N N . SER A 1 117 ? 9.543 11.781 26.620 1.00 36.88 117 SER A N 1
ATOM 883 C CA . SER A 1 117 ? 9.214 11.961 25.211 1.00 36.88 117 SER A CA 1
ATOM 884 C C . SER A 1 117 ? 9.743 10.792 24.369 1.00 36.88 117 SER A C 1
ATOM 886 O O . SER A 1 117 ? 10.927 10.461 24.426 1.00 36.88 117 SER A O 1
ATOM 888 N N . ILE A 1 118 ? 8.869 10.192 23.554 1.00 47.12 118 ILE A N 1
ATOM 889 C CA . ILE A 1 118 ? 9.220 9.233 22.486 1.00 47.12 118 ILE A CA 1
ATOM 890 C C . ILE A 1 118 ? 9.665 9.989 21.206 1.00 47.12 118 ILE A C 1
ATOM 892 O O . ILE A 1 118 ? 9.750 9.418 20.127 1.00 47.12 118 ILE A O 1
ATOM 896 N N . GLU A 1 119 ? 10.016 11.277 21.290 1.00 39.00 119 GLU A N 1
ATOM 897 C CA . GLU A 1 119 ? 10.468 12.066 20.126 1.00 39.00 119 GLU A CA 1
ATOM 898 C C . GLU A 1 119 ? 11.995 12.111 19.929 1.00 39.00 119 GLU A C 1
ATOM 900 O O . GLU A 1 119 ? 12.489 12.807 19.045 1.00 39.00 119 GLU A O 1
ATOM 905 N N . CYS A 1 120 ? 12.775 11.323 20.673 1.00 37.53 120 CYS A N 1
ATOM 906 C CA . CYS A 1 120 ? 14.240 11.300 20.548 1.00 37.53 120 CYS A CA 1
ATOM 907 C C . CYS A 1 120 ? 14.785 10.099 19.755 1.00 37.53 120 CYS A C 1
ATOM 909 O O . CYS A 1 120 ? 15.716 9.440 20.213 1.00 37.53 120 CYS A O 1
ATOM 911 N N . LEU A 1 121 ? 14.250 9.809 18.563 1.00 41.84 121 LEU A N 1
ATOM 912 C CA . LEU A 1 121 ? 14.924 8.885 17.630 1.00 41.84 121 LEU A CA 1
ATOM 913 C C . LEU A 1 121 ? 15.299 9.483 16.270 1.00 41.84 121 LEU A C 1
ATOM 915 O O . LEU A 1 121 ? 16.060 8.843 15.549 1.00 41.84 121 LEU A O 1
ATOM 919 N N . TRP A 1 122 ? 14.868 10.703 15.925 1.00 43.22 122 TRP A N 1
ATOM 920 C CA . TRP A 1 122 ? 15.157 11.267 14.591 1.00 43.22 122 TRP A CA 1
ATOM 921 C C . TRP A 1 122 ? 15.860 12.629 14.577 1.00 43.22 122 TRP A C 1
ATOM 923 O O . TRP A 1 122 ? 16.158 13.131 13.498 1.00 43.22 122 TRP A O 1
ATOM 933 N N . SER A 1 123 ? 16.203 13.200 15.735 1.00 45.62 123 SER A N 1
ATOM 934 C CA . SER A 1 123 ? 16.889 14.498 15.799 1.00 45.62 123 SER A CA 1
ATOM 935 C C . SER A 1 123 ? 17.980 14.520 16.867 1.00 45.62 123 SER A C 1
ATOM 937 O O . SER A 1 123 ? 17.758 14.962 17.989 1.00 45.62 123 SER A O 1
ATOM 939 N N . LEU A 1 124 ? 19.188 14.088 16.499 1.00 40.38 124 LEU A N 1
ATOM 940 C CA . LEU A 1 124 ? 20.421 14.448 17.203 1.00 40.38 124 LEU A CA 1
ATOM 941 C C . LEU A 1 124 ? 21.443 14.956 16.185 1.00 40.38 124 LEU A C 1
ATOM 943 O O . LEU A 1 124 ? 22.246 14.205 15.639 1.00 40.38 124 LEU A O 1
ATOM 947 N N . ALA A 1 125 ? 21.408 16.265 15.950 1.00 43.38 125 ALA A N 1
ATOM 948 C CA . ALA A 1 125 ? 22.583 17.013 15.538 1.00 43.38 125 ALA A CA 1
ATOM 949 C C . ALA A 1 125 ? 23.292 17.494 16.816 1.00 43.38 125 ALA A C 1
ATOM 951 O O . ALA A 1 125 ? 22.794 18.390 17.494 1.00 43.38 125 ALA A O 1
ATOM 952 N N . ALA A 1 126 ? 24.426 16.879 17.165 1.00 40.19 126 ALA A N 1
ATOM 953 C CA . ALA A 1 126 ? 25.377 17.373 18.166 1.00 40.19 126 ALA A CA 1
ATOM 954 C C . ALA A 1 126 ? 26.780 16.758 17.920 1.00 40.19 126 ALA A C 1
ATOM 956 O O . ALA A 1 126 ? 26.879 15.719 17.268 1.00 40.19 126 ALA A O 1
ATOM 957 N N . PRO A 1 127 ? 27.867 17.427 18.349 1.00 46.31 127 PRO A N 1
ATOM 958 C CA . PRO A 1 127 ? 29.108 17.538 17.582 1.00 46.31 127 PRO A CA 1
ATOM 959 C C . PRO A 1 127 ? 30.136 16.423 17.839 1.00 46.31 127 PRO A C 1
ATOM 961 O O . PRO A 1 127 ? 30.275 15.930 18.950 1.00 46.31 127 PRO A O 1
ATOM 964 N N . MET A 1 128 ? 30.902 16.109 16.785 1.00 47.09 128 MET A N 1
ATOM 965 C CA . MET A 1 128 ? 32.194 15.398 16.769 1.00 47.09 128 MET A CA 1
ATOM 966 C C . MET A 1 128 ? 32.307 14.165 17.687 1.00 47.09 128 MET A C 1
ATOM 968 O O . MET A 1 128 ? 33.013 14.173 18.691 1.00 47.09 128 MET A O 1
ATOM 972 N N . ALA A 1 129 ? 31.694 13.063 17.260 1.00 37.91 129 ALA A N 1
ATOM 973 C CA . ALA A 1 129 ? 32.073 11.701 17.643 1.00 37.91 129 ALA A CA 1
ATOM 974 C C . ALA A 1 129 ? 32.542 10.960 16.371 1.00 37.91 129 ALA A C 1
ATOM 976 O O . ALA A 1 129 ? 32.108 11.343 15.278 1.00 37.91 129 ALA A O 1
ATOM 977 N N . PRO A 1 130 ? 33.455 9.968 16.462 1.00 41.50 130 PRO A N 1
ATOM 978 C CA . PRO A 1 130 ? 34.052 9.337 15.288 1.00 41.50 130 PRO A CA 1
ATOM 979 C C . PRO A 1 130 ? 32.942 8.788 14.401 1.00 41.50 130 PRO A C 1
ATOM 981 O O . PRO A 1 130 ? 32.037 8.114 14.891 1.00 41.50 130 PRO A O 1
ATOM 984 N N . SER A 1 131 ? 33.000 9.128 13.114 1.00 37.50 131 SER A N 1
ATOM 985 C CA . SER A 1 131 ? 32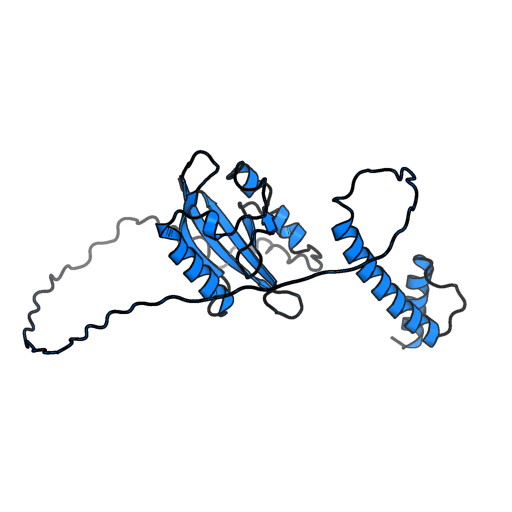.052 8.692 12.097 1.00 37.50 131 SER A CA 1
ATOM 986 C C . SER A 1 131 ? 31.961 7.168 12.119 1.00 37.50 131 SER A C 1
ATOM 988 O O . SER A 1 131 ? 32.790 6.483 11.516 1.00 37.50 131 SER A O 1
ATOM 990 N N . LEU A 1 132 ? 30.966 6.631 12.827 1.00 43.06 132 LEU A N 1
ATOM 991 C CA . LEU A 1 132 ? 30.470 5.297 12.536 1.00 43.06 132 LEU A CA 1
ATOM 992 C C . LEU A 1 132 ? 30.095 5.311 11.055 1.00 43.06 132 LEU A C 1
ATOM 994 O O . LEU A 1 132 ? 29.514 6.308 10.611 1.00 43.06 132 LEU A O 1
ATOM 998 N N . PRO A 1 133 ? 30.471 4.279 10.282 1.00 43.31 133 PRO A N 1
ATOM 999 C CA . PRO A 1 133 ? 30.152 4.248 8.871 1.00 43.31 133 PRO A CA 1
ATOM 1000 C C . PRO A 1 133 ? 28.638 4.387 8.760 1.00 43.31 133 PRO A C 1
ATOM 1002 O O . PRO A 1 133 ? 27.882 3.508 9.176 1.00 43.31 133 PRO A O 1
ATOM 1005 N N . VAL A 1 134 ? 28.207 5.545 8.251 1.00 43.06 134 VAL A N 1
ATOM 1006 C CA . VAL A 1 134 ? 26.899 5.713 7.626 1.00 43.06 134 VAL A CA 1
ATOM 1007 C C . VAL A 1 134 ? 26.724 4.458 6.783 1.00 43.06 134 VAL A C 1
ATOM 1009 O O . VAL A 1 134 ? 27.655 4.179 6.022 1.00 43.06 134 VAL A O 1
ATOM 1012 N N . PRO A 1 135 ? 25.645 3.667 6.954 1.00 43.47 135 PRO A N 1
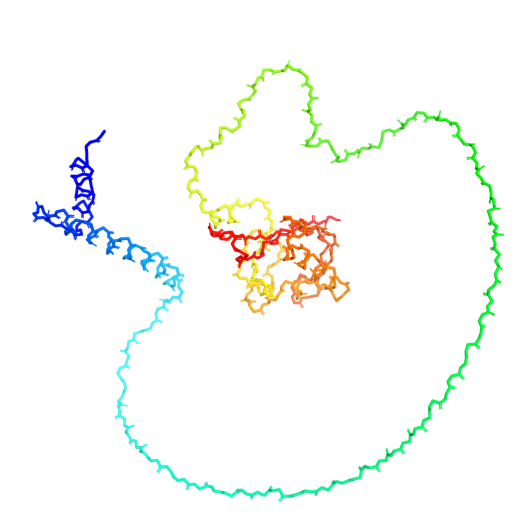ATOM 1013 C CA . PRO A 1 135 ? 25.436 2.493 6.129 1.00 43.47 135 PRO A CA 1
ATOM 1014 C C . PRO A 1 135 ? 25.591 2.956 4.695 1.00 43.47 135 PRO A C 1
ATOM 1016 O O . PRO A 1 135 ? 24.828 3.806 4.230 1.00 43.47 135 PRO A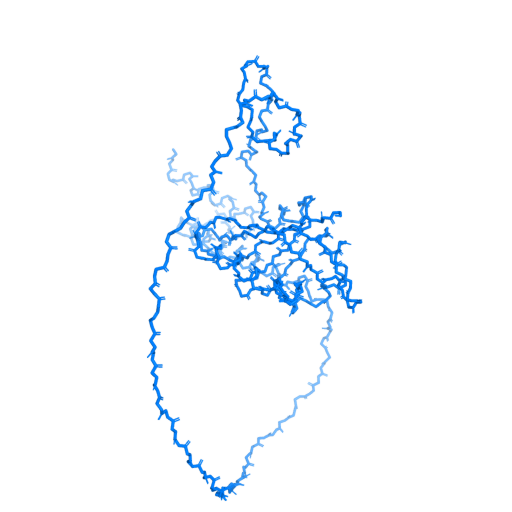 O 1
ATOM 1019 N N . GLU A 1 136 ? 26.672 2.499 4.074 1.00 36.69 136 GLU A N 1
ATOM 1020 C CA . GLU A 1 136 ? 26.994 2.769 2.692 1.00 36.69 136 GLU A CA 1
ATOM 1021 C C . GLU A 1 136 ? 25.703 2.477 1.939 1.00 36.69 136 GLU A C 1
ATOM 1023 O O . GLU A 1 136 ? 25.179 1.362 2.034 1.00 36.69 136 GLU A O 1
ATOM 1028 N N . LEU A 1 137 ? 25.100 3.504 1.323 1.00 44.91 137 LEU A N 1
ATOM 1029 C CA . LEU A 1 137 ? 24.007 3.274 0.391 1.00 44.91 137 LEU A CA 1
ATOM 1030 C C . LEU A 1 137 ? 24.565 2.218 -0.551 1.00 44.91 137 LEU A C 1
ATOM 1032 O O . LEU A 1 137 ? 25.529 2.513 -1.254 1.00 44.91 137 LEU A O 1
ATOM 1036 N N . VAL A 1 138 ? 24.048 0.989 -0.474 1.00 53.78 138 VAL A N 1
ATOM 1037 C CA . VAL A 1 138 ? 24.549 -0.126 -1.274 1.00 53.78 138 VAL A CA 1
ATOM 1038 C C . VAL A 1 138 ? 24.385 0.332 -2.712 1.00 53.78 138 VAL A C 1
ATOM 1040 O O . VAL A 1 138 ? 23.258 0.402 -3.207 1.00 53.78 138 VAL A O 1
ATOM 1043 N N . ALA A 1 139 ? 25.496 0.749 -3.322 1.00 46.00 139 ALA A N 1
ATOM 1044 C CA . ALA A 1 139 ? 25.503 1.631 -4.489 1.00 46.00 139 ALA A CA 1
ATOM 1045 C C . ALA A 1 139 ? 24.881 0.980 -5.734 1.00 46.00 139 ALA A C 1
ATOM 1047 O O . ALA A 1 139 ? 24.619 1.658 -6.719 1.00 46.00 139 ALA A O 1
ATOM 1048 N N . ASP A 1 140 ? 24.549 -0.306 -5.629 1.00 49.81 140 ASP A N 1
ATOM 1049 C CA . ASP A 1 140 ? 23.959 -1.146 -6.657 1.00 49.81 140 ASP A CA 1
ATOM 1050 C C . ASP A 1 140 ? 22.794 -1.994 -6.108 1.00 49.81 140 ASP A C 1
ATOM 1052 O O . ASP A 1 140 ? 22.592 -3.131 -6.533 1.00 49.81 140 ASP A O 1
ATOM 1056 N N . SER A 1 141 ? 22.035 -1.503 -5.118 1.00 54.31 141 SER A N 1
ATOM 1057 C CA . SER A 1 141 ? 20.895 -2.262 -4.584 1.00 54.31 141 SER A CA 1
ATOM 1058 C C . SER A 1 141 ? 19.812 -2.451 -5.652 1.00 54.31 141 SER A C 1
ATOM 1060 O O . SER A 1 141 ? 18.966 -1.589 -5.884 1.00 54.31 141 SER A O 1
ATOM 1062 N N . THR A 1 142 ? 19.812 -3.621 -6.292 1.00 64.94 142 THR A N 1
ATOM 1063 C CA . THR A 1 142 ? 18.789 -4.074 -7.246 1.00 64.94 142 THR A CA 1
ATOM 1064 C C . THR A 1 142 ? 17.560 -4.659 -6.546 1.00 64.94 142 THR A C 1
ATOM 1066 O O . THR A 1 142 ? 16.775 -5.387 -7.162 1.00 64.94 142 THR A O 1
ATOM 1069 N N . ALA A 1 143 ? 17.405 -4.429 -5.238 1.00 71.69 143 ALA A N 1
ATOM 1070 C CA . ALA A 1 143 ? 16.313 -4.997 -4.467 1.00 71.69 143 ALA A CA 1
ATOM 1071 C C . ALA A 1 143 ? 14.975 -4.452 -4.984 1.00 71.69 143 ALA A C 1
ATOM 1073 O O . ALA A 1 143 ? 14.660 -3.271 -4.848 1.00 71.69 143 ALA A O 1
ATOM 1074 N N . SER A 1 144 ? 14.172 -5.328 -5.591 1.00 81.94 144 SER A N 1
ATOM 1075 C CA . SER A 1 144 ? 12.825 -4.958 -6.025 1.00 81.94 144 SER A CA 1
ATOM 1076 C C . SER A 1 144 ? 11.954 -4.572 -4.826 1.00 81.94 144 SER A C 1
ATOM 1078 O O . SER A 1 144 ? 12.124 -5.109 -3.728 1.00 81.94 144 SER A O 1
ATOM 1080 N N . PHE A 1 145 ? 10.951 -3.717 -5.049 1.00 85.38 145 PHE A N 1
ATOM 1081 C CA . PHE A 1 145 ? 9.947 -3.388 -4.030 1.00 85.38 145 PHE A CA 1
ATOM 1082 C C . PHE A 1 145 ? 9.351 -4.646 -3.385 1.00 85.38 145 PHE A C 1
ATOM 1084 O O . PHE A 1 145 ? 9.217 -4.710 -2.169 1.00 85.38 145 PHE A O 1
ATOM 1091 N N . ARG A 1 146 ? 9.058 -5.679 -4.189 1.00 85.75 146 ARG A N 1
ATOM 1092 C CA . ARG A 1 146 ? 8.538 -6.960 -3.695 1.00 85.75 146 ARG A CA 1
ATOM 1093 C C . ARG A 1 146 ? 9.506 -7.627 -2.719 1.00 85.75 146 ARG A C 1
ATOM 1095 O O . ARG A 1 146 ? 9.063 -8.128 -1.693 1.00 85.75 146 ARG A O 1
ATOM 1102 N N . HIS A 1 147 ? 10.801 -7.636 -3.028 1.00 86.44 147 HIS A N 1
ATOM 1103 C CA . HIS A 1 147 ? 11.809 -8.212 -2.140 1.00 86.44 147 HIS A CA 1
ATOM 1104 C C . HIS A 1 147 ? 11.853 -7.453 -0.808 1.00 86.44 147 HIS A C 1
ATOM 1106 O O . HIS A 1 147 ? 11.708 -8.062 0.247 1.00 86.44 147 HIS A O 1
ATOM 1112 N N . VAL A 1 148 ? 11.929 -6.120 -0.852 1.00 88.69 148 VAL A N 1
ATOM 1113 C CA . VAL A 1 148 ? 11.916 -5.287 0.362 1.00 88.69 148 VAL A CA 1
ATOM 1114 C C . VAL A 1 148 ? 10.630 -5.501 1.168 1.00 88.69 148 VAL A C 1
ATOM 1116 O O . VAL A 1 148 ? 10.700 -5.719 2.372 1.00 88.69 148 VAL A O 1
ATOM 1119 N N . PHE A 1 149 ? 9.468 -5.512 0.509 1.00 91.38 149 PHE A N 1
ATOM 1120 C CA . PHE A 1 149 ? 8.151 -5.709 1.124 1.00 91.38 149 PHE A CA 1
ATOM 1121 C C . PHE A 1 149 ? 7.991 -7.075 1.814 1.00 91.38 149 PHE A C 1
ATOM 1123 O O . PHE A 1 149 ? 7.354 -7.175 2.860 1.00 91.38 149 PHE A O 1
ATOM 1130 N N . LEU A 1 150 ? 8.551 -8.145 1.253 1.00 89.12 150 LEU A N 1
ATOM 1131 C CA . LEU A 1 150 ? 8.450 -9.472 1.865 1.00 89.12 150 LEU A CA 1
ATOM 1132 C C . LEU A 1 150 ? 9.391 -9.641 3.065 1.00 89.12 150 LEU A C 1
ATOM 1134 O O . LEU A 1 150 ? 9.099 -10.448 3.945 1.00 89.12 150 LEU A O 1
ATOM 1138 N N . HIS A 1 151 ? 10.476 -8.864 3.121 1.00 86.81 151 HIS A N 1
ATOM 1139 C CA . HIS A 1 151 ? 11.499 -8.944 4.167 1.00 86.81 151 HIS A CA 1
ATOM 1140 C C . HIS A 1 151 ? 11.441 -7.807 5.200 1.00 86.81 151 HIS A C 1
ATOM 1142 O O . HIS A 1 151 ? 12.306 -7.734 6.072 1.00 86.81 151 HIS A O 1
ATOM 1148 N N . THR A 1 152 ? 10.433 -6.931 5.149 1.00 89.38 152 THR A N 1
ATOM 1149 C CA . THR A 1 152 ? 10.226 -5.927 6.206 1.00 89.38 152 THR A CA 1
ATOM 1150 C C . THR A 1 152 ? 9.913 -6.600 7.547 1.00 89.38 152 THR A C 1
ATOM 1152 O O . THR A 1 152 ? 9.228 -7.622 7.607 1.00 89.38 152 THR A O 1
ATOM 1155 N N . SER A 1 153 ? 10.390 -5.986 8.630 1.00 92.38 153 SER A N 1
ATOM 1156 C CA . SER A 1 153 ? 10.159 -6.397 10.018 1.00 92.38 153 SER A CA 1
ATOM 1157 C C . SER A 1 153 ? 8.836 -5.888 10.609 1.00 92.38 153 SER A C 1
ATOM 1159 O O . SER A 1 153 ? 8.642 -5.955 11.821 1.00 92.38 153 SER A O 1
ATOM 1161 N N . VAL A 1 154 ? 7.918 -5.373 9.782 1.00 93.81 154 VAL A N 1
ATOM 1162 C CA . VAL A 1 154 ? 6.603 -4.883 10.220 1.00 93.81 154 VAL A CA 1
ATOM 1163 C C . VAL A 1 154 ? 5.455 -5.530 9.432 1.00 93.81 154 VAL A C 1
ATOM 1165 O O . VAL A 1 154 ? 5.560 -5.662 8.205 1.00 93.81 154 VAL A O 1
ATOM 1168 N N . PRO A 1 155 ? 4.334 -5.901 10.086 1.00 94.44 155 PRO A N 1
ATOM 1169 C CA . PRO A 1 155 ? 3.135 -6.395 9.408 1.00 94.44 155 PRO A CA 1
ATOM 1170 C C . PRO A 1 155 ? 2.670 -5.411 8.337 1.00 94.44 155 PRO A C 1
ATOM 1172 O O . PRO A 1 155 ? 2.404 -4.244 8.624 1.00 94.44 155 PRO A O 1
ATOM 1175 N N . SER A 1 156 ? 2.609 -5.859 7.086 1.00 95.06 156 SER A N 1
ATOM 1176 C CA . SER A 1 156 ? 2.311 -4.984 5.953 1.00 95.06 156 SER A CA 1
ATOM 1177 C C . SER A 1 156 ? 1.471 -5.692 4.901 1.00 95.06 156 SER A C 1
ATOM 1179 O O . SER A 1 156 ? 1.613 -6.892 4.668 1.00 95.06 156 SER A O 1
ATOM 1181 N N . LEU A 1 157 ? 0.632 -4.922 4.219 1.00 94.56 157 LEU A N 1
ATOM 1182 C CA . LEU A 1 157 ? -0.177 -5.377 3.099 1.00 94.56 157 LEU A CA 1
ATOM 1183 C C . LEU A 1 157 ? -0.158 -4.364 1.951 1.00 94.56 157 LEU A C 1
ATOM 1185 O O . LEU A 1 157 ? 0.136 -3.184 2.142 1.00 94.56 157 LEU A O 1
ATOM 1189 N N . ILE A 1 158 ? -0.470 -4.848 0.756 1.00 94.75 158 ILE A N 1
ATOM 1190 C CA . ILE A 1 158 ? -0.611 -4.086 -0.478 1.00 94.75 158 ILE A CA 1
ATOM 1191 C C . ILE A 1 158 ? -2.054 -4.205 -0.947 1.00 94.75 158 ILE A C 1
ATOM 1193 O O . ILE A 1 158 ? -2.598 -5.309 -1.034 1.00 94.75 158 ILE A O 1
ATOM 1197 N N . ALA A 1 159 ? -2.644 -3.068 -1.289 1.00 94.75 159 ALA A N 1
ATOM 1198 C CA . ALA A 1 159 ? -3.954 -2.967 -1.903 1.00 94.75 159 ALA A CA 1
ATOM 1199 C C . ALA A 1 159 ? -3.870 -2.220 -3.239 1.00 94.75 159 ALA A C 1
ATOM 1201 O O . ALA A 1 159 ? -2.981 -1.392 -3.447 1.00 94.75 159 ALA A O 1
ATOM 1202 N N . ARG A 1 160 ? -4.817 -2.479 -4.141 1.00 94.50 160 ARG A N 1
ATOM 1203 C CA . ARG A 1 160 ? -5.026 -1.647 -5.333 1.00 94.50 160 ARG A CA 1
ATOM 1204 C C . ARG A 1 160 ? -5.541 -0.268 -4.909 1.00 94.50 160 ARG A C 1
ATOM 1206 O O . ARG A 1 160 ? -5.946 -0.063 -3.767 1.00 94.50 160 ARG A O 1
ATOM 1213 N N . LEU A 1 161 ? -5.573 0.675 -5.848 1.00 94.38 161 LEU A N 1
ATOM 1214 C CA . LEU A 1 161 ? -6.069 2.034 -5.590 1.00 94.38 161 LEU A CA 1
ATOM 1215 C C . LEU A 1 161 ? -7.557 2.079 -5.185 1.00 94.38 161 LEU A C 1
ATOM 1217 O O . LEU A 1 161 ? -7.974 3.022 -4.524 1.00 94.38 161 LEU A O 1
ATOM 1221 N N . ASP A 1 162 ? -8.341 1.055 -5.539 1.00 92.56 162 ASP A N 1
ATOM 1222 C CA . ASP A 1 162 ? -9.736 0.889 -5.101 1.00 92.56 162 ASP A CA 1
ATOM 1223 C C . ASP A 1 162 ? -9.870 0.317 -3.670 1.00 92.56 162 ASP A C 1
ATOM 1225 O O . ASP A 1 162 ? -10.968 0.239 -3.120 1.00 92.56 162 ASP A O 1
ATOM 1229 N N . GLY A 1 163 ? -8.749 -0.051 -3.041 1.00 92.31 163 GLY A N 1
ATOM 1230 C CA . GLY A 1 163 ? -8.687 -0.625 -1.702 1.00 92.31 163 GLY A CA 1
ATOM 1231 C C . GLY A 1 163 ? -8.779 -2.151 -1.649 1.00 92.31 163 GLY A C 1
ATOM 1232 O O . GLY A 1 163 ? -8.714 -2.698 -0.549 1.00 92.31 163 GLY A O 1
ATOM 1233 N N . THR A 1 164 ? -8.897 -2.851 -2.779 1.00 92.75 164 THR A N 1
ATOM 1234 C CA . THR A 1 164 ? -8.886 -4.324 -2.837 1.00 92.75 164 THR A CA 1
ATOM 1235 C C . THR A 1 164 ? -7.516 -4.864 -2.449 1.00 92.75 164 THR A C 1
ATOM 1237 O O . THR A 1 164 ? -6.501 -4.413 -2.983 1.00 92.75 164 THR A O 1
ATOM 1240 N N . LEU A 1 165 ? -7.466 -5.828 -1.530 1.00 92.50 165 LEU A N 1
ATOM 1241 C CA . LEU A 1 165 ? -6.214 -6.421 -1.066 1.00 92.50 165 LEU A CA 1
ATOM 1242 C C . LEU A 1 165 ? -5.592 -7.297 -2.162 1.00 92.50 165 LEU A C 1
ATOM 1244 O O . LEU A 1 165 ? -6.275 -8.061 -2.829 1.00 92.50 165 LEU A O 1
ATOM 1248 N N . VAL A 1 166 ? -4.277 -7.185 -2.345 1.00 90.94 166 VAL A N 1
ATOM 1249 C CA . VAL A 1 166 ? -3.525 -7.932 -3.371 1.00 90.94 166 VAL A CA 1
ATOM 1250 C C . VAL A 1 166 ? -2.503 -8.861 -2.736 1.00 90.94 166 VAL A C 1
ATOM 1252 O O . VAL A 1 166 ? -2.294 -9.975 -3.204 1.00 90.94 166 VAL A O 1
ATOM 1255 N N . HIS A 1 167 ? -1.817 -8.391 -1.694 1.00 90.88 167 HIS A N 1
ATOM 1256 C CA . HIS A 1 167 ? -0.748 -9.147 -1.053 1.00 90.88 167 HIS A CA 1
ATOM 1257 C C . HIS A 1 167 ? -0.618 -8.737 0.408 1.00 90.88 167 HIS A C 1
ATOM 1259 O O . HIS A 1 167 ? -0.788 -7.570 0.740 1.00 90.88 167 HIS A O 1
ATOM 1265 N N . ALA A 1 168 ? -0.233 -9.667 1.272 1.00 92.00 168 ALA A N 1
ATOM 1266 C CA . ALA A 1 168 ? 0.243 -9.364 2.616 1.00 92.00 168 ALA A CA 1
ATOM 1267 C C . ALA A 1 168 ? 1.588 -10.055 2.869 1.00 92.00 168 ALA A C 1
ATOM 1269 O O . ALA A 1 168 ? 1.897 -11.054 2.217 1.00 92.00 168 ALA A O 1
ATOM 1270 N N . ASN A 1 169 ? 2.432 -9.491 3.732 1.00 93.12 169 ASN A N 1
ATOM 1271 C CA . ASN A 1 169 ? 3.681 -10.145 4.121 1.00 93.12 169 ASN A CA 1
ATOM 1272 C C . ASN A 1 169 ? 3.434 -11.180 5.232 1.00 93.12 169 ASN A C 1
ATOM 1274 O O . ASN A 1 169 ? 2.368 -11.212 5.848 1.00 93.12 169 ASN A O 1
ATOM 1278 N N . TYR A 1 170 ? 4.422 -12.037 5.495 1.00 91.25 170 TYR A N 1
ATOM 1279 C CA . TYR A 1 170 ? 4.267 -13.149 6.440 1.00 91.25 170 TYR A CA 1
ATOM 1280 C C . TYR A 1 170 ? 3.899 -12.684 7.862 1.00 91.25 170 TYR A C 1
ATOM 1282 O O . TYR A 1 170 ? 3.056 -13.305 8.502 1.00 91.25 170 TYR A O 1
ATOM 1290 N N . LEU A 1 171 ? 4.441 -11.547 8.317 1.00 93.12 171 LEU A N 1
ATOM 1291 C CA . LEU A 1 171 ? 4.121 -10.958 9.624 1.00 93.12 171 LEU A CA 1
ATOM 1292 C C . LEU A 1 171 ? 2.660 -10.512 9.728 1.00 93.12 171 LEU A C 1
ATOM 1294 O O . LEU A 1 171 ? 2.050 -10.601 10.792 1.00 93.12 171 LEU A O 1
ATOM 1298 N N . PHE A 1 172 ? 2.080 -10.031 8.626 1.00 92.25 172 PHE A N 1
ATOM 1299 C CA . PHE A 1 172 ? 0.661 -9.705 8.596 1.00 92.25 172 PHE A CA 1
ATOM 1300 C C . PHE A 1 172 ? -0.199 -10.951 8.784 1.00 92.25 172 PHE A C 1
ATOM 1302 O O . PHE A 1 172 ? -1.137 -10.918 9.574 1.00 92.25 172 PHE A O 1
ATOM 1309 N N . HIS A 1 173 ? 0.140 -12.051 8.112 1.00 88.75 173 HIS A N 1
ATOM 1310 C CA . HIS A 1 173 ? -0.566 -13.321 8.276 1.00 88.75 173 HIS A CA 1
ATOM 1311 C C . HIS A 1 173 ? -0.408 -13.892 9.688 1.00 88.75 173 HIS A C 1
ATOM 1313 O O . HIS A 1 173 ? -1.374 -14.388 10.253 1.00 88.75 173 HIS A O 1
ATOM 1319 N N . GLU A 1 174 ? 0.768 -13.764 10.300 1.00 88.94 174 GLU A N 1
ATOM 1320 C CA . GLU A 1 174 ? 0.985 -14.181 11.688 1.00 88.94 174 GLU A CA 1
ATOM 1321 C C . GLU A 1 174 ? 0.104 -13.387 12.665 1.00 88.94 174 GLU A C 1
ATOM 1323 O O . GLU A 1 174 ? -0.496 -13.946 13.585 1.00 88.94 174 GLU A O 1
ATOM 1328 N N . TYR A 1 175 ? -0.043 -12.079 12.436 1.00 86.81 175 TYR A N 1
ATOM 1329 C CA . TYR A 1 175 ? -0.848 -11.224 13.303 1.00 86.81 175 TYR A CA 1
ATOM 1330 C C . TYR A 1 175 ? -2.357 -11.264 12.979 1.00 86.81 175 TYR A C 1
ATOM 1332 O O . TYR A 1 175 ? -3.179 -11.080 13.882 1.00 86.81 175 TYR A O 1
ATOM 1340 N N . PHE A 1 176 ? -2.749 -11.545 11.733 1.00 86.31 176 PHE A N 1
ATOM 1341 C CA . PHE A 1 176 ? -4.137 -11.628 11.251 1.00 86.31 176 PHE A CA 1
ATOM 1342 C C . PHE A 1 176 ? -4.406 -12.932 10.461 1.00 86.31 176 PHE A C 1
ATOM 1344 O O . PHE A 1 176 ? -4.747 -12.882 9.276 1.00 86.31 176 PHE A O 1
ATOM 1351 N N . PRO A 1 177 ? -4.319 -14.113 11.102 1.00 77.06 177 PRO A N 1
ATOM 1352 C CA . PRO A 1 177 ? -4.267 -15.413 10.413 1.00 77.06 177 PRO A CA 1
ATOM 1353 C C . PRO A 1 177 ? -5.540 -15.785 9.649 1.00 77.06 177 PRO A C 1
ATOM 1355 O O . PRO A 1 177 ? -5.500 -16.508 8.668 1.00 77.06 177 PRO A O 1
ATOM 1358 N N . THR A 1 178 ? -6.682 -15.269 10.079 1.00 67.56 178 THR A N 1
ATOM 1359 C CA . THR A 1 178 ? -8.019 -15.669 9.612 1.00 67.56 178 THR A CA 1
ATOM 1360 C C . THR A 1 178 ? -8.635 -14.736 8.565 1.00 67.56 178 THR A C 1
ATOM 1362 O O . THR A 1 178 ? -9.796 -14.921 8.209 1.00 67.56 178 THR A O 1
ATOM 1365 N N . MET A 1 179 ? -7.919 -13.689 8.139 1.00 63.56 179 MET A N 1
ATOM 1366 C CA . MET A 1 179 ? -8.465 -12.616 7.288 1.00 63.56 179 MET A CA 1
ATOM 1367 C C . MET A 1 179 ? -8.019 -12.675 5.823 1.00 63.56 179 MET A C 1
ATOM 1369 O O . MET A 1 179 ? -8.437 -11.823 5.047 1.00 63.56 179 MET A O 1
ATOM 1373 N N . VAL A 1 180 ? -7.151 -13.615 5.433 1.00 60.09 180 VAL A N 1
ATOM 1374 C CA . VAL A 1 180 ? -6.443 -13.528 4.139 1.00 60.09 180 VAL A CA 1
ATOM 1375 C C . VAL A 1 180 ? -6.498 -14.819 3.313 1.00 60.09 180 VAL A C 1
ATOM 1377 O O . VAL A 1 180 ? -5.831 -14.913 2.291 1.00 60.09 180 VAL A O 1
ATOM 1380 N N . ASP A 1 181 ? -7.324 -15.795 3.698 1.00 60.00 181 ASP A N 1
ATOM 1381 C CA . ASP A 1 181 ? -7.573 -16.961 2.832 1.00 60.00 181 ASP A CA 1
ATOM 1382 C C . ASP A 1 181 ? -8.400 -16.582 1.582 1.00 60.00 181 ASP A C 1
ATOM 1384 O O . ASP A 1 181 ? -8.320 -17.263 0.565 1.00 60.00 181 ASP A O 1
ATOM 1388 N N . ASP A 1 182 ? -9.120 -15.450 1.617 1.00 60.38 182 ASP A N 1
ATOM 1389 C CA . ASP A 1 182 ? -9.851 -14.871 0.484 1.00 60.38 182 ASP A CA 1
ATOM 1390 C C . ASP A 1 182 ? -9.333 -13.450 0.180 1.00 60.38 182 ASP A C 1
ATOM 1392 O O . ASP A 1 182 ? -9.740 -12.469 0.800 1.00 60.38 182 ASP A O 1
ATOM 1396 N N . TYR A 1 183 ? -8.468 -13.280 -0.825 1.00 61.22 183 TYR A N 1
ATOM 1397 C CA . TYR A 1 183 ? -7.994 -11.952 -1.278 1.00 61.22 183 TYR A CA 1
ATOM 1398 C C . TYR A 1 183 ? -9.086 -11.075 -1.936 1.00 61.22 183 TYR A C 1
ATOM 1400 O O . TYR A 1 183 ? -8.794 -10.028 -2.502 1.00 61.22 183 TYR A O 1
ATOM 1408 N N . ASN A 1 184 ? -10.362 -11.449 -1.821 1.00 64.56 184 ASN A N 1
ATOM 1409 C CA . ASN A 1 184 ? -11.508 -10.632 -2.231 1.00 64.56 184 ASN A CA 1
ATOM 1410 C C . ASN A 1 184 ? -11.935 -9.612 -1.155 1.00 64.56 184 ASN A C 1
ATOM 1412 O O . ASN A 1 184 ? -13.007 -9.012 -1.242 1.00 64.56 184 ASN A O 1
ATOM 1416 N N . HIS A 1 185 ? -11.116 -9.417 -0.121 1.00 83.19 185 HIS A N 1
ATOM 1417 C CA . HIS A 1 185 ? -11.338 -8.404 0.903 1.00 83.19 185 HIS A CA 1
ATOM 1418 C C . HIS A 1 185 ? -10.789 -7.033 0.491 1.00 83.19 185 HIS A C 1
ATOM 1420 O O . HIS A 1 185 ? -9.895 -6.902 -0.345 1.00 83.19 185 HIS A O 1
ATOM 1426 N N . THR A 1 186 ? -11.324 -5.986 1.117 1.00 90.94 186 THR A N 1
ATOM 1427 C CA . THR A 1 186 ? -10.842 -4.610 0.966 1.00 90.94 186 THR A CA 1
ATOM 1428 C C . THR A 1 186 ? -10.184 -4.135 2.257 1.00 90.94 186 THR A C 1
ATOM 1430 O O . 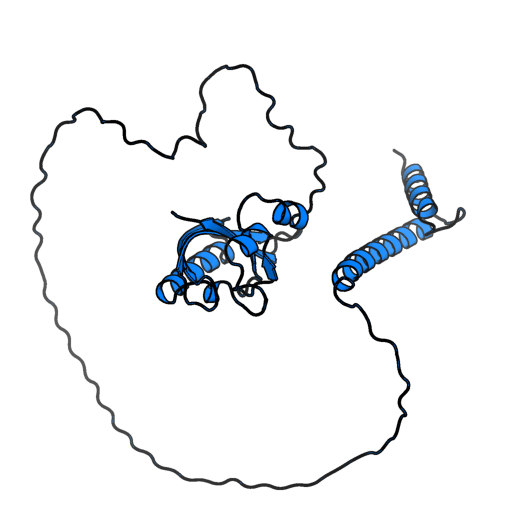THR A 1 186 ? -10.497 -4.630 3.340 1.00 90.94 186 THR A O 1
ATOM 1433 N N . LEU A 1 187 ? -9.321 -3.121 2.168 1.00 91.69 187 LEU A N 1
ATOM 1434 C CA . LEU A 1 187 ? -8.763 -2.403 3.322 1.00 91.69 187 LEU A CA 1
ATOM 1435 C C . LEU A 1 187 ? -9.844 -1.997 4.336 1.00 91.69 187 LEU A C 1
ATOM 1437 O O . LEU A 1 187 ? -9.636 -2.063 5.545 1.00 91.69 187 LEU A O 1
ATOM 1441 N N . TYR A 1 188 ? -11.014 -1.599 3.839 1.00 93.19 188 TYR A N 1
ATOM 1442 C CA . TYR A 1 188 ? -12.135 -1.143 4.655 1.00 93.19 188 TYR A CA 1
ATOM 1443 C C . TYR A 1 188 ? -12.799 -2.279 5.435 1.00 93.19 188 TYR A C 1
ATOM 1445 O O . TYR A 1 188 ? -13.267 -2.051 6.547 1.00 93.19 188 TYR A O 1
ATOM 1453 N N . ALA A 1 189 ? -12.797 -3.501 4.894 1.00 90.06 189 ALA A N 1
ATOM 1454 C CA . ALA A 1 189 ? -13.341 -4.677 5.571 1.00 90.06 189 ALA A CA 1
ATOM 1455 C C . ALA A 1 189 ? -12.528 -5.070 6.818 1.00 90.06 189 ALA A C 1
ATOM 1457 O O . ALA A 1 189 ? -13.052 -5.728 7.713 1.00 90.06 189 ALA A O 1
ATOM 1458 N N . LEU A 1 190 ? -11.266 -4.637 6.900 1.00 90.00 190 LEU A N 1
ATOM 1459 C CA . LEU A 1 190 ? -10.429 -4.842 8.080 1.00 90.00 190 LEU A CA 1
ATOM 1460 C C . LEU A 1 190 ? -10.813 -3.909 9.230 1.00 90.00 190 LEU A C 1
ATOM 1462 O O . LEU A 1 190 ? -10.483 -4.197 10.371 1.00 90.00 190 LEU A O 1
ATOM 1466 N N . CYS A 1 191 ? -11.502 -2.797 8.972 1.00 91.75 191 CYS A N 1
ATOM 1467 C CA . CYS A 1 191 ? -11.880 -1.833 10.002 1.00 91.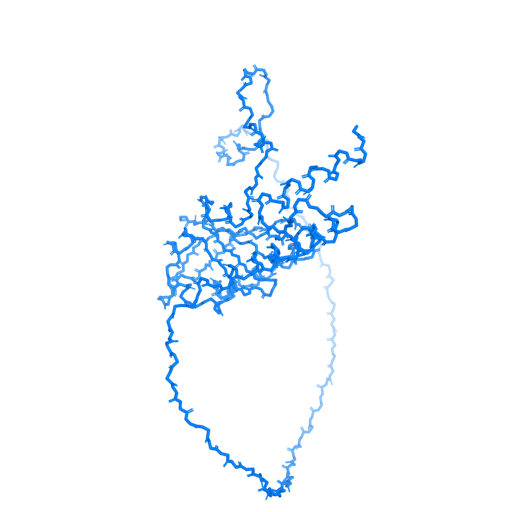75 191 CYS A CA 1
ATOM 1468 C C . CYS A 1 191 ? -13.181 -2.239 10.709 1.00 91.75 191 CYS A C 1
ATOM 1470 O O . CYS A 1 191 ? -14.080 -2.843 10.120 1.00 91.75 191 CYS A O 1
ATOM 1472 N N . ILE A 1 192 ? -13.341 -1.843 11.973 1.00 92.25 192 ILE A N 1
ATOM 1473 C CA . ILE A 1 192 ? -14.688 -1.752 12.556 1.00 92.25 192 ILE A CA 1
ATOM 1474 C C . ILE A 1 192 ? -15.469 -0.611 11.888 1.00 92.25 192 ILE A C 1
ATOM 1476 O O . ILE A 1 192 ? -14.874 0.353 11.401 1.00 92.25 192 ILE A O 1
ATOM 1480 N N . ALA A 1 193 ? -16.802 -0.686 11.905 1.00 91.44 193 ALA A N 1
ATOM 1481 C CA . ALA A 1 193 ? -17.671 0.270 11.209 1.00 91.44 193 ALA A CA 1
ATOM 1482 C C . ALA A 1 193 ? -17.360 1.746 11.536 1.00 91.44 193 ALA A C 1
ATOM 1484 O O . ALA A 1 193 ? -17.376 2.591 10.644 1.00 91.44 193 ALA A O 1
ATOM 1485 N N . SER A 1 194 ? -17.012 2.059 12.790 1.00 94.88 194 SER A N 1
ATOM 1486 C CA . SER A 1 194 ? -16.693 3.428 13.220 1.00 94.88 194 SER A CA 1
ATOM 1487 C C . SER A 1 194 ? -15.364 3.972 12.683 1.00 94.88 194 SER A C 1
ATOM 1489 O O . SER A 1 194 ? -15.174 5.186 12.667 1.00 94.88 194 SER A O 1
ATOM 1491 N N . ASP A 1 195 ? -14.442 3.106 12.252 1.00 96.00 195 ASP A N 1
ATOM 1492 C CA . ASP A 1 195 ? -13.116 3.502 11.760 1.00 96.00 195 ASP A CA 1
ATOM 1493 C C . ASP A 1 195 ? -13.004 3.481 10.228 1.00 96.00 195 ASP A C 1
ATOM 1495 O O . ASP A 1 195 ? -12.055 4.046 9.679 1.00 96.00 195 ASP A O 1
ATOM 1499 N N . VAL A 1 196 ? -14.002 2.943 9.515 1.00 95.38 196 VAL A N 1
ATOM 1500 C CA . VAL A 1 196 ? -14.061 2.988 8.041 1.00 95.38 196 VAL A CA 1
ATOM 1501 C C . VAL A 1 196 ? -13.897 4.417 7.488 1.00 95.38 196 VAL A C 1
ATOM 1503 O O . VAL A 1 196 ? -13.060 4.599 6.599 1.00 95.38 196 VAL A O 1
ATOM 1506 N N . PRO A 1 197 ? -14.576 5.461 8.018 1.00 96.75 197 PRO A N 1
ATOM 1507 C CA . PRO A 1 197 ? -14.398 6.828 7.517 1.00 96.75 197 PRO A CA 1
ATOM 1508 C C . PRO A 1 197 ? -12.976 7.365 7.726 1.00 96.75 197 PRO A C 1
ATOM 1510 O O . PRO A 1 197 ? -12.462 8.125 6.904 1.00 96.75 197 PRO A O 1
ATOM 1513 N N . LYS A 1 198 ? -12.300 6.948 8.806 1.00 96.56 198 LYS A N 1
ATOM 1514 C CA . LYS A 1 198 ? -10.905 7.334 9.062 1.00 96.56 198 LYS A CA 1
ATOM 1515 C C . LYS A 1 198 ? -9.976 6.711 8.022 1.00 96.56 198 LYS A C 1
ATOM 1517 O O . LYS A 1 198 ? -9.080 7.393 7.530 1.00 96.56 198 LYS A O 1
ATOM 1522 N N . MET A 1 199 ? -10.216 5.453 7.646 1.00 96.31 199 MET A N 1
ATOM 1523 C CA . MET A 1 199 ? -9.465 4.774 6.582 1.00 96.31 199 MET A CA 1
ATOM 1524 C C . MET A 1 199 ? -9.671 5.434 5.231 1.00 96.31 199 MET A C 1
ATOM 1526 O O . MET A 1 199 ? -8.699 5.738 4.545 1.00 96.31 199 MET A O 1
ATOM 1530 N N . GLN A 1 200 ? -10.920 5.736 4.881 1.00 96.06 200 GLN A N 1
ATOM 1531 C CA . GLN A 1 200 ? -11.237 6.470 3.658 1.00 96.06 200 GLN A CA 1
ATOM 1532 C C . GLN A 1 200 ? -10.529 7.828 3.618 1.00 96.06 200 GLN A C 1
ATOM 1534 O O . GLN A 1 200 ? -9.960 8.187 2.589 1.00 96.06 200 GLN A O 1
ATOM 1539 N N . SER A 1 201 ? -10.490 8.555 4.739 1.00 95.38 201 SER A N 1
ATOM 1540 C CA . SER A 1 201 ? -9.765 9.826 4.831 1.00 95.38 201 SER A CA 1
ATOM 1541 C C . SER A 1 201 ? -8.256 9.657 4.620 1.00 95.38 201 SER A C 1
ATOM 1543 O O . SER A 1 201 ? -7.668 10.431 3.868 1.00 95.38 201 SER A O 1
ATOM 1545 N N . LEU A 1 202 ? -7.625 8.640 5.222 1.00 95.31 202 LEU A N 1
ATOM 1546 C CA . LEU A 1 202 ? -6.199 8.359 5.004 1.00 95.31 202 LEU A CA 1
ATOM 1547 C C . LEU A 1 202 ? -5.895 8.023 3.544 1.00 95.31 202 LEU A C 1
ATOM 1549 O O . LEU A 1 202 ? -4.981 8.606 2.966 1.00 95.31 202 LEU A O 1
ATOM 1553 N N . VAL A 1 203 ? -6.670 7.109 2.955 1.00 95.56 203 VAL A N 1
ATOM 1554 C CA . VAL A 1 203 ? -6.512 6.690 1.557 1.00 95.56 203 VAL A CA 1
ATOM 1555 C C . VAL A 1 203 ? -6.709 7.880 0.619 1.00 95.56 203 VAL A C 1
ATOM 1557 O O . VAL A 1 203 ? -5.897 8.100 -0.273 1.00 95.56 203 VAL A O 1
ATOM 1560 N N . THR A 1 204 ? -7.725 8.708 0.867 1.00 94.94 204 THR A N 1
ATOM 1561 C CA . THR A 1 204 ? -7.970 9.915 0.069 1.00 94.94 204 THR A CA 1
ATOM 1562 C C . THR A 1 204 ? -6.773 10.861 0.127 1.00 94.94 204 THR A C 1
ATOM 1564 O O . THR A 1 204 ? -6.288 11.250 -0.927 1.00 94.94 204 THR A O 1
ATOM 1567 N N . LYS A 1 205 ? -6.234 11.155 1.320 1.00 94.25 205 LYS A N 1
ATOM 1568 C CA . LYS A 1 205 ? -5.074 12.053 1.495 1.00 94.25 205 LYS A CA 1
ATOM 1569 C C . LYS A 1 205 ? -3.831 11.611 0.719 1.00 94.25 205 LYS A C 1
ATOM 1571 O O . LYS A 1 205 ? -3.090 12.451 0.215 1.00 94.25 205 LYS A O 1
ATOM 1576 N N . VAL A 1 206 ? -3.566 10.304 0.648 1.00 94.44 206 VAL A N 1
ATOM 1577 C CA . VAL A 1 206 ? -2.408 9.802 -0.113 1.00 94.44 206 VAL A CA 1
ATOM 1578 C C . VAL A 1 206 ? -2.681 9.768 -1.618 1.00 94.44 206 VAL A C 1
ATOM 1580 O O . VAL A 1 206 ? -1.764 9.995 -2.405 1.00 94.44 206 VAL A O 1
ATOM 1583 N N . LEU A 1 207 ? -3.930 9.531 -2.039 1.00 92.38 207 LEU A N 1
ATOM 1584 C CA . LEU A 1 207 ? -4.321 9.524 -3.453 1.00 92.38 207 LEU A CA 1
ATOM 1585 C C . LEU A 1 207 ? -4.388 10.933 -4.057 1.00 92.38 207 LEU A C 1
ATOM 1587 O O . LEU A 1 207 ? -3.981 11.117 -5.202 1.00 92.38 207 LEU A O 1
ATOM 1591 N N . THR A 1 208 ? -4.827 11.937 -3.292 1.00 91.12 208 THR A N 1
ATOM 1592 C CA . THR A 1 208 ? -4.813 13.355 -3.703 1.00 91.12 208 THR A CA 1
ATOM 1593 C C . THR A 1 208 ? -3.404 13.935 -3.797 1.00 91.12 208 THR A C 1
ATOM 1595 O O . THR A 1 208 ? -3.237 15.053 -4.270 1.00 91.12 208 THR A O 1
ATOM 1598 N N . CYS A 1 209 ? -2.381 13.159 -3.419 1.00 77.19 209 CYS A N 1
ATOM 1599 C CA . CYS A 1 209 ? -0.980 13.569 -3.381 1.00 77.19 209 CYS A CA 1
ATOM 1600 C C . CYS A 1 209 ? -0.693 14.707 -2.388 1.00 77.19 209 CYS A C 1
ATOM 1602 O O . CYS A 1 209 ? 0.371 15.317 -2.475 1.00 77.19 209 CYS A O 1
ATOM 1604 N N . ASP A 1 210 ? -1.584 14.953 -1.420 1.00 78.12 210 ASP A N 1
ATOM 1605 C CA . ASP A 1 210 ? -1.355 15.949 -0.364 1.00 78.12 210 ASP A CA 1
ATOM 1606 C C . ASP A 1 210 ? -0.173 15.545 0.530 1.00 78.12 210 ASP A C 1
ATOM 1608 O O . ASP A 1 210 ? 0.530 16.390 1.083 1.00 78.12 210 ASP A O 1
ATOM 1612 N N . VAL A 1 211 ? 0.050 14.234 0.675 1.00 85.44 211 VAL A N 1
ATOM 1613 C CA . VAL A 1 211 ? 1.110 13.649 1.502 1.00 85.44 211 VAL A CA 1
ATOM 1614 C C . VAL A 1 211 ? 1.671 12.367 0.879 1.00 85.44 211 VAL A C 1
ATOM 1616 O O . VAL A 1 211 ? 0.964 11.616 0.209 1.00 85.44 211 VAL A O 1
ATOM 1619 N N . HIS A 1 212 ? 2.947 12.067 1.147 1.00 83.38 212 HIS A N 1
ATOM 1620 C CA . HIS A 1 212 ? 3.574 10.796 0.744 1.00 83.38 212 HIS A CA 1
ATOM 1621 C C . HIS A 1 212 ? 3.086 9.599 1.574 1.00 83.38 212 HIS A C 1
ATOM 1623 O O . HIS A 1 212 ? 3.051 8.468 1.087 1.00 83.38 212 HIS A O 1
ATOM 1629 N N . SER A 1 213 ? 2.715 9.848 2.830 1.00 91.81 213 SER A N 1
ATOM 1630 C CA . SER A 1 213 ? 2.112 8.864 3.725 1.00 91.81 213 SER A CA 1
ATOM 1631 C C . SER A 1 213 ? 1.195 9.548 4.736 1.00 91.81 213 SER A C 1
ATOM 1633 O O . SER A 1 213 ? 1.358 10.733 5.031 1.00 91.81 213 SER A O 1
ATOM 1635 N N . ALA A 1 214 ? 0.225 8.807 5.257 1.00 95.44 214 ALA A N 1
ATOM 1636 C CA . ALA A 1 214 ? -0.711 9.267 6.270 1.00 95.44 214 ALA A CA 1
ATOM 1637 C C . ALA A 1 214 ? -0.908 8.175 7.324 1.00 95.44 214 ALA A C 1
ATOM 1639 O O . ALA A 1 214 ? -0.889 6.985 7.007 1.00 95.44 214 ALA A O 1
ATOM 1640 N N . GLN A 1 215 ? -1.099 8.572 8.582 1.00 95.94 215 GLN A N 1
ATOM 1641 C CA . GLN A 1 215 ? -1.113 7.635 9.702 1.00 95.94 215 GLN A CA 1
ATOM 1642 C C . GLN A 1 215 ? -2.244 7.935 10.679 1.00 95.94 215 GLN A C 1
ATOM 1644 O O . GLN A 1 215 ? -2.618 9.094 10.870 1.00 95.94 215 GLN A O 1
ATOM 1649 N N . THR A 1 216 ? -2.798 6.900 11.310 1.00 96.50 216 THR A N 1
ATOM 1650 C CA . THR A 1 216 ? -3.747 7.074 12.415 1.00 96.50 216 THR A CA 1
ATOM 1651 C C . THR A 1 216 ? -3.909 5.803 13.246 1.00 96.50 216 THR A C 1
ATOM 1653 O O . THR A 1 216 ? -3.538 4.707 12.829 1.00 96.50 216 THR A O 1
ATOM 1656 N N . LYS A 1 217 ? -4.513 5.952 14.423 1.00 96.81 217 LYS A N 1
ATOM 1657 C CA . LYS A 1 217 ? -4.899 4.844 15.295 1.00 96.81 217 LYS A CA 1
ATOM 1658 C C . LYS A 1 217 ? -6.300 4.353 14.931 1.00 96.81 217 LYS A C 1
ATOM 1660 O O . LYS A 1 217 ? -7.223 5.161 14.809 1.00 96.81 217 LYS A O 1
ATOM 1665 N N . MET A 1 218 ? -6.461 3.041 14.792 1.00 95.25 218 MET A N 1
ATOM 1666 C CA . MET A 1 218 ? -7.729 2.392 14.459 1.00 95.25 218 MET A CA 1
ATOM 1667 C C . MET A 1 218 ? -7.905 1.078 15.207 1.00 95.25 218 MET A C 1
ATOM 1669 O O . MET A 1 218 ? -6.967 0.524 15.773 1.00 95.25 218 MET A O 1
ATOM 1673 N N . THR A 1 219 ? -9.122 0.565 15.167 1.00 93.88 219 THR A N 1
ATOM 1674 C CA . THR A 1 219 ? -9.493 -0.759 15.635 1.00 93.88 219 THR A CA 1
ATOM 1675 C C . THR A 1 219 ? -9.863 -1.609 14.430 1.00 93.88 219 THR A C 1
ATOM 1677 O O . THR A 1 219 ? -10.767 -1.273 13.660 1.00 93.88 219 THR A O 1
ATOM 1680 N N . TRP A 1 220 ? -9.140 -2.705 14.243 1.00 92.06 220 TRP A N 1
ATOM 1681 C CA . TRP A 1 220 ? -9.352 -3.630 13.140 1.00 92.06 220 TRP A CA 1
ATOM 1682 C C . TRP A 1 220 ? -9.992 -4.923 13.617 1.00 92.06 220 TRP A C 1
ATOM 1684 O O . TRP A 1 220 ? -9.750 -5.377 14.732 1.00 92.06 220 TRP A O 1
ATOM 1694 N N . GLN A 1 221 ? -10.804 -5.525 12.762 1.00 87.69 221 GLN A N 1
ATOM 1695 C CA . GLN A 1 221 ? -11.350 -6.853 12.968 1.00 87.69 221 GLN A CA 1
ATOM 1696 C C . GLN A 1 221 ? -10.263 -7.875 12.619 1.00 87.69 221 GLN A C 1
ATOM 1698 O O . GLN A 1 221 ? -9.621 -7.802 11.573 1.00 87.69 221 GLN A O 1
ATOM 1703 N N . ALA A 1 222 ? -10.036 -8.830 13.508 1.00 77.19 222 ALA A N 1
ATOM 1704 C CA . ALA A 1 222 ? -9.114 -9.936 13.347 1.00 77.19 222 ALA A CA 1
ATOM 1705 C C . ALA A 1 222 ? -9.920 -11.237 13.278 1.00 77.19 222 ALA A C 1
ATOM 1707 O O . ALA A 1 222 ? -10.230 -11.865 14.287 1.00 77.19 222 ALA A O 1
ATOM 1708 N N . GLY A 1 223 ? -10.247 -11.655 12.058 1.00 69.56 223 GLY A N 1
ATOM 1709 C CA . GLY A 1 223 ? -10.841 -12.959 11.802 1.00 69.56 223 GLY A CA 1
ATOM 1710 C C . GLY A 1 223 ? -12.344 -13.073 11.953 1.00 69.56 223 GLY A C 1
ATOM 1711 O O . GLY A 1 223 ? -13.047 -12.140 12.326 1.00 69.56 223 GLY A O 1
ATOM 1712 N N . ARG A 1 224 ? -12.824 -14.294 11.697 1.00 63.84 224 ARG A N 1
ATOM 1713 C CA . ARG A 1 224 ? -14.252 -14.646 11.713 1.00 63.84 224 ARG A CA 1
ATOM 1714 C C . ARG A 1 224 ? -14.875 -14.648 13.113 1.00 63.84 224 ARG A C 1
ATOM 1716 O O . ARG A 1 224 ? -16.090 -14.596 13.231 1.00 63.84 224 ARG A O 1
ATOM 1723 N N . ALA A 1 225 ? -14.058 -14.686 14.167 1.00 62.56 225 ALA A N 1
ATOM 1724 C CA . ALA A 1 225 ? -14.520 -14.723 15.555 1.00 62.56 225 ALA A CA 1
ATOM 1725 C C . ALA A 1 225 ? -14.858 -13.335 16.142 1.00 62.56 225 ALA A C 1
ATOM 1727 O O . ALA A 1 225 ? -15.117 -13.234 17.338 1.00 62.56 225 ALA A O 1
ATOM 1728 N N . GLY A 1 226 ? -14.817 -12.262 15.338 1.00 67.38 226 GLY A N 1
ATOM 1729 C CA . GLY A 1 226 ? -15.142 -10.904 15.794 1.00 67.38 226 GLY A CA 1
ATOM 1730 C C . GLY A 1 226 ? -14.134 -10.315 16.786 1.00 67.38 226 GLY A C 1
ATOM 1731 O O . GLY A 1 226 ? -14.442 -9.339 17.467 1.00 67.38 226 GLY A O 1
ATOM 1732 N N . GLN A 1 227 ? -12.935 -10.897 16.888 1.00 82.62 227 GLN A N 1
ATOM 1733 C CA . GLN A 1 227 ? -11.858 -10.332 17.696 1.00 82.62 227 GLN A CA 1
ATOM 1734 C C . GLN A 1 227 ? -11.468 -8.975 17.120 1.00 82.62 227 GLN A C 1
ATOM 1736 O O . GLN A 1 227 ? -11.328 -8.832 15.908 1.00 82.62 227 GLN A O 1
ATOM 1741 N N . VAL A 1 228 ? -11.286 -7.978 17.978 1.00 88.50 228 VAL A N 1
ATOM 1742 C CA . VAL A 1 228 ? -10.854 -6.641 17.570 1.00 88.50 228 VAL A CA 1
ATOM 1743 C C . VAL A 1 228 ? -9.450 -6.373 18.084 1.00 88.50 228 VAL A C 1
ATOM 1745 O O . VAL A 1 228 ? -9.107 -6.741 19.205 1.00 88.50 228 VAL A O 1
ATOM 1748 N N . LYS A 1 229 ? -8.624 -5.740 17.257 1.00 91.25 229 LYS A N 1
ATOM 1749 C CA . LYS A 1 229 ? -7.243 -5.390 17.580 1.00 91.25 229 LYS A CA 1
ATOM 1750 C C . LYS A 1 229 ? -7.030 -3.903 17.389 1.00 91.25 229 LYS A C 1
ATOM 1752 O O . LYS A 1 229 ? -7.360 -3.349 16.341 1.00 91.25 229 LYS A O 1
ATOM 1757 N N . LEU A 1 230 ? -6.461 -3.266 18.402 1.00 93.88 230 LEU A N 1
ATOM 1758 C CA . LEU A 1 230 ? -6.059 -1.873 18.322 1.00 93.88 230 LEU A CA 1
ATOM 1759 C C . LEU A 1 230 ? -4.732 -1.787 17.573 1.00 93.88 230 LEU A C 1
ATOM 1761 O O . LEU A 1 230 ? -3.773 -2.485 17.899 1.00 93.88 230 LEU A O 1
ATOM 1765 N N . VAL A 1 231 ? -4.687 -0.948 16.549 1.00 95.06 231 VAL A N 1
ATOM 1766 C CA . VAL A 1 231 ? -3.545 -0.844 15.650 1.00 95.06 231 VAL A CA 1
ATOM 1767 C C . VAL A 1 231 ? -3.230 0.605 15.326 1.00 95.06 231 VAL A C 1
ATOM 1769 O O . VAL A 1 231 ? -4.114 1.457 15.213 1.00 95.06 231 VAL A O 1
ATOM 1772 N N . PHE A 1 232 ? -1.947 0.879 15.135 1.00 96.69 232 PHE A N 1
ATOM 1773 C CA . PHE A 1 232 ? -1.499 2.087 14.471 1.00 96.69 232 PHE A CA 1
ATOM 1774 C C . PHE A 1 232 ? -1.255 1.762 13.000 1.00 96.69 232 PHE A C 1
ATOM 1776 O O . PHE A 1 232 ? -0.494 0.852 12.671 1.00 96.69 232 PHE A O 1
ATOM 1783 N N . VAL A 1 233 ? -1.939 2.477 12.115 1.00 96.44 233 VAL A N 1
ATOM 1784 C CA . VAL A 1 233 ? -1.924 2.223 10.677 1.00 96.44 233 VAL A CA 1
ATOM 1785 C C . VAL A 1 233 ? -1.180 3.343 9.976 1.00 96.44 233 VAL A C 1
ATOM 1787 O O . VAL A 1 233 ? -1.469 4.516 10.205 1.00 96.44 233 VAL A O 1
ATOM 1790 N N . SER A 1 234 ? -0.265 2.971 9.083 1.00 97.00 234 SER A N 1
ATOM 1791 C CA . SER A 1 234 ? 0.422 3.877 8.169 1.00 97.00 234 SER A CA 1
ATOM 1792 C C . SER A 1 234 ? 0.120 3.481 6.732 1.00 97.00 234 SER A C 1
ATOM 1794 O O . SER A 1 234 ? 0.424 2.366 6.318 1.00 97.00 234 SER A O 1
ATOM 1796 N N . VAL A 1 235 ? -0.446 4.405 5.965 1.00 97.00 235 VAL A N 1
ATOM 1797 C CA . VAL A 1 235 ? -0.790 4.226 4.554 1.00 97.00 235 VAL A CA 1
ATOM 1798 C C . VAL A 1 235 ? 0.149 5.078 3.709 1.00 97.00 235 VAL A C 1
ATOM 1800 O O . VAL A 1 235 ? 0.336 6.258 3.996 1.00 97.00 235 VAL A O 1
ATOM 1803 N N . ALA A 1 236 ? 0.739 4.498 2.670 1.00 95.75 236 ALA A N 1
ATOM 1804 C CA . ALA A 1 236 ? 1.616 5.185 1.729 1.00 95.75 236 ALA A CA 1
ATOM 1805 C C . ALA A 1 236 ? 1.252 4.822 0.288 1.00 95.75 236 ALA A C 1
ATOM 1807 O O . ALA A 1 236 ? 0.821 3.700 0.005 1.00 95.75 236 ALA A O 1
ATOM 1808 N N . LEU A 1 237 ? 1.439 5.771 -0.629 1.00 94.62 237 LEU A N 1
ATOM 1809 C CA . LEU A 1 237 ? 1.203 5.535 -2.048 1.00 94.62 237 LEU A CA 1
ATOM 1810 C C . LEU A 1 237 ? 2.463 4.975 -2.714 1.00 94.62 237 LEU A C 1
ATOM 1812 O O . LEU A 1 237 ? 3.510 5.620 -2.732 1.00 94.62 237 LEU A O 1
ATOM 1816 N N . VAL A 1 238 ? 2.338 3.796 -3.315 1.00 92.06 238 VAL A N 1
ATOM 1817 C CA . VAL A 1 238 ? 3.380 3.181 -4.137 1.00 92.06 238 VAL A CA 1
ATOM 1818 C C . VAL A 1 238 ? 3.201 3.656 -5.571 1.00 92.06 238 VAL A C 1
ATOM 1820 O O . VAL A 1 238 ? 2.118 3.519 -6.148 1.00 92.06 238 VAL A O 1
ATOM 1823 N N . ARG A 1 239 ? 4.271 4.201 -6.148 1.00 90.50 239 ARG A N 1
ATOM 1824 C CA . ARG A 1 239 ? 4.307 4.674 -7.533 1.00 90.50 239 ARG A CA 1
ATOM 1825 C C . ARG A 1 239 ? 5.131 3.741 -8.406 1.00 90.50 239 ARG A C 1
ATOM 1827 O O . ARG A 1 239 ? 6.047 3.081 -7.918 1.00 90.50 239 ARG A O 1
ATOM 1834 N N . ASP A 1 240 ? 4.789 3.677 -9.684 1.00 88.25 240 ASP A N 1
ATOM 1835 C C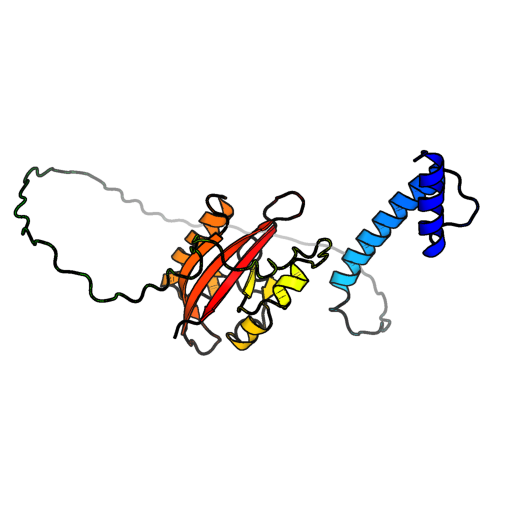A . ASP A 1 240 ? 5.599 2.978 -10.675 1.00 88.25 240 ASP A CA 1
ATOM 1836 C C . ASP A 1 240 ? 6.818 3.814 -11.117 1.00 88.25 240 ASP A C 1
ATOM 1838 O O . ASP A 1 240 ? 7.079 4.911 -10.619 1.00 88.25 240 ASP A O 1
ATOM 1842 N N . HIS A 1 241 ? 7.579 3.283 -12.074 1.00 86.19 241 HIS A N 1
ATOM 1843 C CA . HIS A 1 241 ? 8.750 3.945 -12.649 1.00 86.19 241 HIS A CA 1
ATOM 1844 C C . HIS A 1 241 ? 8.404 5.223 -13.434 1.00 86.19 241 HIS A C 1
ATOM 1846 O O . HIS A 1 241 ? 9.273 6.072 -13.615 1.00 86.19 241 HIS A O 1
ATOM 1852 N N . ALA A 1 242 ? 7.152 5.379 -13.877 1.00 90.62 242 ALA A N 1
ATOM 1853 C CA . ALA A 1 242 ? 6.638 6.585 -14.521 1.00 90.62 242 ALA A CA 1
ATOM 1854 C C . ALA A 1 242 ? 6.083 7.604 -13.502 1.00 90.62 242 ALA A C 1
ATOM 1856 O O . ALA A 1 242 ? 5.551 8.647 -13.887 1.00 90.62 242 ALA A O 1
ATOM 1857 N N . GLY A 1 243 ? 6.191 7.314 -12.200 1.00 87.06 243 GLY A N 1
ATOM 1858 C CA . GLY A 1 243 ? 5.675 8.150 -11.121 1.00 87.06 243 GLY A CA 1
ATOM 1859 C C . GLY A 1 243 ? 4.155 8.076 -10.950 1.00 87.06 243 GLY A C 1
ATOM 1860 O O . GLY A 1 243 ? 3.598 8.837 -10.152 1.00 87.06 243 GLY A O 1
ATOM 1861 N N . GLN A 1 244 ? 3.468 7.175 -11.655 1.00 89.50 244 GLN A N 1
ATOM 1862 C CA . GLN A 1 244 ? 2.019 7.035 -11.565 1.00 89.50 244 GLN A CA 1
ATOM 1863 C C . GLN A 1 244 ? 1.617 6.234 -10.321 1.00 89.50 244 GLN A C 1
ATOM 1865 O O . GLN A 1 244 ? 2.342 5.319 -9.921 1.00 89.50 244 GLN A O 1
ATOM 1870 N N . PRO A 1 245 ? 0.478 6.560 -9.680 1.00 91.56 245 PRO A N 1
ATOM 1871 C CA . PRO A 1 245 ? -0.086 5.758 -8.597 1.00 91.56 245 PRO A CA 1
ATOM 1872 C C . PRO A 1 245 ? -0.288 4.307 -9.053 1.00 91.56 245 PRO A C 1
ATOM 1874 O O . PRO A 1 245 ? -1.030 4.056 -9.997 1.00 91.56 245 PRO A O 1
ATOM 1877 N N . ALA A 1 246 ? 0.355 3.352 -8.383 1.00 92.19 246 ALA A N 1
ATOM 1878 C CA . ALA A 1 246 ? 0.264 1.937 -8.734 1.00 92.19 246 ALA A CA 1
ATOM 1879 C C . ALA A 1 246 ? -0.530 1.150 -7.688 1.00 92.19 246 ALA A C 1
ATOM 1881 O O . ALA A 1 246 ? -1.467 0.432 -8.024 1.00 92.19 246 ALA A O 1
ATOM 1882 N N . ASN A 1 247 ? -0.163 1.291 -6.412 1.00 95.00 247 ASN A N 1
ATOM 1883 C CA . ASN A 1 247 ? -0.778 0.563 -5.304 1.00 95.00 247 ASN A CA 1
ATOM 1884 C C . ASN A 1 247 ? -0.743 1.390 -4.019 1.00 95.00 247 ASN A C 1
ATOM 1886 O O . ASN A 1 247 ? -0.011 2.369 -3.904 1.00 95.00 247 ASN A O 1
ATOM 1890 N N . ILE A 1 248 ? -1.490 0.941 -3.022 1.00 95.94 248 ILE A N 1
ATOM 1891 C CA . ILE A 1 248 ? -1.457 1.454 -1.660 1.00 95.94 248 ILE A CA 1
ATOM 1892 C C . ILE A 1 248 ? -0.709 0.439 -0.797 1.00 95.94 248 ILE A C 1
ATOM 1894 O O . ILE A 1 248 ? -1.086 -0.731 -0.745 1.00 95.94 248 ILE A O 1
ATOM 1898 N N . GLN A 1 249 ? 0.337 0.879 -0.105 1.00 96.12 249 GLN A N 1
ATOM 1899 C CA . GLN A 1 249 ? 0.979 0.096 0.944 1.00 96.12 249 GLN A CA 1
ATOM 1900 C C . GLN A 1 249 ? 0.389 0.494 2.292 1.00 96.12 249 GLN A C 1
ATOM 1902 O O . GLN A 1 249 ? 0.340 1.674 2.634 1.00 96.12 249 GLN A O 1
ATOM 1907 N N . CYS A 1 250 ? -0.032 -0.496 3.069 1.00 96.19 250 CYS A N 1
ATOM 1908 C CA . CYS A 1 250 ? -0.543 -0.310 4.414 1.00 96.19 250 CYS A CA 1
ATOM 1909 C C . CYS A 1 250 ? 0.318 -1.104 5.396 1.00 96.19 250 CYS A C 1
ATOM 1911 O O . CYS A 1 250 ? 0.359 -2.332 5.352 1.00 96.19 250 CYS A O 1
ATOM 1913 N N . THR A 1 251 ? 0.992 -0.393 6.289 1.00 96.19 251 THR A N 1
ATOM 1914 C CA . THR A 1 251 ? 1.787 -0.957 7.378 1.00 96.19 251 THR A CA 1
ATOM 1915 C C . THR A 1 251 ? 0.999 -0.854 8.673 1.00 96.19 251 THR A C 1
ATOM 1917 O O . THR A 1 251 ? 0.365 0.167 8.947 1.00 96.19 251 THR A O 1
ATOM 1920 N N . VAL A 1 252 ? 1.049 -1.908 9.478 1.00 94.75 252 VAL A N 1
ATOM 1921 C CA . VAL A 1 252 ? 0.264 -2.040 10.700 1.00 94.75 252 VAL A CA 1
ATOM 1922 C C . VAL A 1 252 ? 1.200 -2.314 11.863 1.00 94.75 252 VAL A C 1
ATOM 1924 O O . VAL A 1 252 ? 1.974 -3.267 11.841 1.00 94.75 252 VAL A O 1
ATOM 1927 N N . LEU A 1 253 ? 1.108 -1.483 12.895 1.00 94.25 253 LEU A N 1
ATOM 1928 C CA . LEU A 1 253 ? 1.798 -1.687 14.158 1.00 94.25 253 LEU A CA 1
ATOM 1929 C C . LEU A 1 253 ? 0.775 -2.115 15.218 1.00 94.25 253 LEU A C 1
ATOM 1931 O O . LEU A 1 253 ? -0.124 -1.332 15.548 1.00 94.25 253 LEU A O 1
ATOM 1935 N N . PRO A 1 254 ? 0.889 -3.348 15.739 1.00 89.75 254 PRO A N 1
ATOM 1936 C CA . PRO A 1 254 ? 0.151 -3.801 16.911 1.00 89.75 254 PRO A CA 1
ATOM 1937 C C . PRO A 1 254 ? 0.261 -2.806 18.066 1.00 89.75 254 PRO A C 1
ATOM 1939 O O . PRO A 1 254 ? 1.365 -2.390 18.416 1.00 89.75 254 PRO A O 1
ATOM 1942 N N . MET A 1 255 ? -0.867 -2.444 18.675 1.00 88.81 255 MET A N 1
ATOM 1943 C CA . MET A 1 255 ? -0.870 -1.694 19.930 1.00 88.81 255 MET A CA 1
ATOM 1944 C C . MET A 1 255 ? -1.185 -2.645 21.085 1.00 88.81 255 MET A C 1
ATOM 1946 O O . MET A 1 255 ? -2.048 -3.513 20.946 1.00 88.81 255 MET A O 1
ATOM 1950 N N . ALA A 1 256 ? -0.447 -2.490 22.186 1.00 69.50 256 ALA A N 1
ATOM 1951 C CA . ALA A 1 256 ? -0.682 -3.205 23.440 1.00 69.50 256 ALA A CA 1
ATOM 1952 C C . ALA A 1 256 ? -1.938 -2.694 24.159 1.00 69.50 256 ALA A C 1
ATOM 1954 O O . ALA A 1 256 ? -2.249 -1.484 24.017 1.00 69.50 256 ALA A O 1
#

Radius of gyration: 32.24 Å; chains: 1; bounding box: 86×75×78 Å

Secondary structure (DSSP, 8-state):
--HHHHHHHHHHHHHHTTSS-TT--HHHHHHHHHHHHHHHHHHHHHTTTGGG---------------------------------------------------PPP----PPP----TTTTS----------------TT----HHHHHHH-SS-EEEE-TTSBEEEE-HHHHHHSTTS-S-TT-BGGGGB-TTTHHHHHHHHHHHHTTS-SEEEEEEEEEETTTTEEEEEEEEEEEEE-TTS-EEEEEEEEEE--

pLDDT: mean 70.18, std 24.04, range [31.05, 97.0]

InterPro domains:
  IPR036638 Helix-loop-helix DNA-binding domain superfamily [G3DSA:4.10.280.10] (1-69)